Protein AF-A0A183PVL3-F1 (afdb_monomer_lite)

Sequence (220 aa):
MVLRHEEFTEGCKASCNGPYDGKWSKTMIGYGPEDNHFVVELTYNYGIGAYQLGNDFQDAYSRIIGGSWPITLKESNSVKVEAPGGYAFWVHNSDSNGDPVQMVALSTSNLKRSIDYWSHKLSMTLVSSSSDEAVFCYSPNQCSLKLISIQKPIDHASAFGRIAFACPTSQDGHEICFVGDEAFRQLSQVDSQADNLLQSAIASDKSDEWFNKHGGKTTK

Foldseek 3Di:
DWFAKAKDQFQDPVCQLPPDGGIKMWIWDFPDFPLFEDIDIDIGGQLQQAAQAWQWWEAADDDPPPDPFDWPADDDQWTWGADPRRHIHIGGNDDDPGGRQAEIETEDLDVVVVCCCCCPVVVWDFPDDDPFKTWTHPDNSYHIYMYGHPNDDTDRGGPHHADEDEDDPVSPPDPHRYDHPVVCVVVRHGDPCRVVVVVVCVVPRCSQVVQVVVVHNDYD

pLDDT: mean 83.75, std 13.01, range [35.97, 98.12]

Secondary structure (DSSP, 8-state):
-EEEEEEESS--TT-TT-S--S-EEEEEE-SS-TTTS--EEEEEETT--B----SSB----SSSTTSSPPEEEE-SSEEEEE-TTS-EEEEE-S--SS-S--EEEEEES-HHHHHHIIIIIS--EEEEE-SSEEEEESSTTSPEEEEEE-SS----TTT----EEEE-GGG--SSSEEEEHHHHHHH-PPPTTHHHHHHHHHHH--HHHHHHHTTS--B-

Structure (mmCIF, N/CA/C/O backbone):
data_AF-A0A183PVL3-F1
#
_entry.id   AF-A0A183PVL3-F1
#
loop_
_atom_site.group_PDB
_atom_site.id
_atom_site.type_symbol
_atom_site.label_atom_id
_atom_site.label_alt_id
_atom_site.label_comp_id
_atom_site.label_asym_id
_atom_site.label_entity_id
_atom_site.label_seq_id
_atom_site.pdbx_PDB_ins_code
_atom_site.Cartn_x
_atom_site.Cartn_y
_atom_site.Cartn_z
_atom_site.occupancy
_atom_site.B_iso_or_equiv
_atom_site.auth_seq_id
_atom_site.auth_comp_id
_atom_site.auth_asym_id
_atom_site.auth_atom_id
_atom_site.pdbx_PDB_model_num
ATOM 1 N N . MET A 1 1 ? 13.790 5.411 3.710 1.00 81.25 1 MET A N 1
ATOM 2 C CA . MET A 1 1 ? 15.035 4.688 3.376 1.00 81.25 1 MET A CA 1
ATOM 3 C C . MET A 1 1 ? 14.673 3.546 2.444 1.00 81.25 1 MET A C 1
ATOM 5 O O . MET A 1 1 ? 13.552 3.058 2.568 1.00 81.25 1 MET A O 1
ATOM 9 N N . VAL A 1 2 ? 15.551 3.158 1.517 1.00 90.38 2 VAL A N 1
ATOM 10 C CA . VAL A 1 2 ? 15.404 1.885 0.793 1.00 90.38 2 VAL A CA 1
ATOM 11 C C . VAL A 1 2 ? 15.976 0.796 1.695 1.00 90.38 2 VAL A C 1
ATOM 13 O O . VAL A 1 2 ? 17.081 0.950 2.201 1.00 90.38 2 VAL A O 1
ATOM 16 N N . LEU A 1 3 ? 15.197 -0.246 1.978 1.00 92.00 3 LEU A N 1
ATOM 17 C CA . LEU A 1 3 ? 15.568 -1.281 2.954 1.00 92.00 3 LEU A CA 1
ATOM 18 C C . LEU A 1 3 ? 16.152 -2.515 2.264 1.00 92.00 3 LEU A C 1
ATOM 20 O O . LEU A 1 3 ? 17.163 -3.047 2.707 1.00 92.00 3 LEU A O 1
ATOM 24 N N . ARG A 1 4 ? 15.533 -2.928 1.155 1.00 94.81 4 ARG A N 1
ATOM 25 C CA . ARG A 1 4 ? 16.001 -3.979 0.243 1.00 94.81 4 ARG A CA 1
ATOM 26 C C . ARG A 1 4 ? 15.422 -3.751 -1.153 1.00 94.81 4 ARG A C 1
ATOM 28 O O . ARG A 1 4 ? 14.347 -3.156 -1.290 1.00 94.81 4 ARG A O 1
ATOM 35 N N . HIS A 1 5 ? 16.145 -4.199 -2.173 1.00 95.12 5 HIS A N 1
ATOM 36 C CA . HIS A 1 5 ? 15.729 -4.145 -3.573 1.00 95.12 5 HIS A CA 1
ATOM 37 C C . HIS A 1 5 ? 16.062 -5.473 -4.260 1.00 95.12 5 HIS A C 1
ATOM 39 O O . HIS A 1 5 ? 17.198 -5.939 -4.201 1.00 95.12 5 HIS A O 1
ATOM 45 N N . GLU A 1 6 ? 15.067 -6.078 -4.899 1.00 93.56 6 GLU A N 1
ATOM 46 C CA . GLU A 1 6 ? 15.122 -7.428 -5.461 1.00 93.56 6 GLU A CA 1
ATOM 47 C C . GLU A 1 6 ? 14.623 -7.416 -6.909 1.00 93.56 6 GLU A C 1
ATOM 49 O O . GLU A 1 6 ? 13.565 -6.862 -7.211 1.00 93.56 6 GLU A O 1
ATOM 54 N N . GLU A 1 7 ? 15.365 -8.069 -7.799 1.00 92.62 7 GLU A N 1
ATOM 55 C CA . GLU A 1 7 ? 15.076 -8.167 -9.232 1.00 92.62 7 GLU A CA 1
ATOM 56 C C . GLU A 1 7 ? 14.736 -9.616 -9.602 1.00 92.62 7 GLU A C 1
ATOM 58 O O . GLU A 1 7 ? 15.511 -10.536 -9.330 1.00 92.62 7 GLU A O 1
ATOM 63 N N . PHE A 1 8 ? 13.591 -9.826 -10.253 1.00 90.81 8 PHE A N 1
ATOM 64 C CA . PHE A 1 8 ? 13.049 -11.144 -10.578 1.00 90.81 8 PHE A CA 1
ATOM 65 C C . PHE A 1 8 ? 12.887 -11.311 -12.089 1.00 90.81 8 PHE A C 1
ATOM 67 O O . PHE A 1 8 ? 12.212 -10.528 -12.755 1.00 90.81 8 PHE A O 1
ATOM 74 N N . THR A 1 9 ? 13.481 -12.369 -12.643 1.00 85.69 9 THR A N 1
ATOM 75 C CA . THR A 1 9 ? 13.417 -12.695 -14.079 1.00 85.69 9 THR A CA 1
ATOM 76 C C . THR A 1 9 ? 12.166 -13.475 -14.490 1.00 85.69 9 THR A C 1
ATOM 78 O O . THR A 1 9 ? 11.934 -13.646 -15.683 1.00 85.69 9 THR A O 1
ATOM 81 N N . GLU A 1 10 ? 11.376 -13.946 -13.524 1.00 79.88 10 GLU A N 1
ATOM 82 C CA . GLU A 1 10 ? 10.175 -14.766 -13.711 1.00 79.88 10 GLU A CA 1
ATOM 83 C C . GLU A 1 10 ? 9.017 -14.211 -12.864 1.00 79.88 10 GLU A C 1
ATOM 85 O O . GLU A 1 10 ? 9.244 -13.658 -11.781 1.00 79.88 10 GLU A O 1
ATOM 90 N N . GLY A 1 11 ? 7.775 -14.393 -13.328 1.00 72.81 11 GLY A N 1
ATOM 91 C CA . GLY A 1 11 ? 6.569 -14.025 -12.580 1.00 72.81 11 GLY A CA 1
ATOM 92 C C . GLY A 1 11 ? 6.483 -14.690 -11.198 1.00 72.81 11 GLY A C 1
ATOM 93 O O . GLY A 1 11 ? 6.999 -15.788 -10.966 1.00 72.81 11 GLY A O 1
ATOM 94 N N . CYS A 1 12 ? 5.837 -14.027 -10.237 1.00 72.44 12 CYS A N 1
ATOM 95 C CA . CYS A 1 12 ? 5.797 -14.533 -8.869 1.00 72.44 12 CYS A CA 1
ATOM 96 C C . CYS A 1 12 ? 4.835 -15.722 -8.720 1.00 72.44 12 CYS A C 1
ATOM 98 O O . CYS A 1 12 ? 3.631 -15.590 -8.927 1.00 72.44 12 CYS A O 1
ATOM 100 N N . LYS A 1 13 ? 5.328 -16.861 -8.212 1.00 68.69 13 LYS A N 1
ATOM 101 C CA . LYS A 1 13 ? 4.501 -18.052 -7.909 1.00 68.69 13 LYS A CA 1
ATOM 102 C C . LYS A 1 13 ? 3.355 -17.787 -6.924 1.00 68.69 13 LYS A C 1
ATOM 104 O O . LYS A 1 13 ? 2.335 -18.460 -6.989 1.00 68.69 13 LYS A O 1
ATOM 109 N N . ALA A 1 14 ? 3.512 -16.809 -6.032 1.00 64.69 14 ALA A N 1
ATOM 110 C CA . ALA A 1 14 ? 2.477 -16.364 -5.094 1.00 64.69 14 ALA A CA 1
ATOM 111 C C . ALA A 1 14 ? 1.639 -15.184 -5.640 1.00 64.69 14 ALA A C 1
ATOM 113 O O . ALA A 1 14 ? 0.975 -14.489 -4.872 1.00 64.69 14 ALA A O 1
ATOM 114 N N . SER A 1 15 ? 1.711 -14.919 -6.954 1.00 73.62 15 SER A N 1
ATOM 115 C CA . SER A 1 15 ? 1.074 -13.789 -7.652 1.00 73.62 15 SER A CA 1
ATOM 116 C C . SER A 1 15 ? 1.339 -12.428 -6.991 1.00 73.62 15 SER A C 1
ATOM 118 O O . SER A 1 15 ? 0.512 -11.521 -7.060 1.00 73.62 15 SER A O 1
ATOM 120 N N . CYS A 1 16 ? 2.489 -12.267 -6.320 1.00 65.94 16 CYS A N 1
ATOM 121 C CA . CYS A 1 16 ? 2.778 -11.060 -5.543 1.00 65.94 16 CYS A CA 1
ATOM 122 C C . CYS A 1 16 ? 2.884 -9.798 -6.390 1.00 65.94 16 CYS A C 1
ATOM 124 O O . CYS A 1 16 ? 2.628 -8.706 -5.889 1.00 65.94 16 CYS A O 1
ATOM 126 N N . ASN A 1 17 ? 3.241 -9.963 -7.659 1.00 74.12 17 ASN A N 1
ATOM 127 C CA . ASN A 1 17 ? 3.332 -8.891 -8.627 1.00 74.12 17 ASN A CA 1
ATOM 128 C C . ASN A 1 17 ? 2.027 -8.665 -9.413 1.00 74.12 17 ASN A C 1
ATOM 130 O O . ASN A 1 17 ? 2.002 -7.793 -10.276 1.00 74.12 17 ASN A O 1
ATOM 134 N N . GLY A 1 18 ? 0.957 -9.411 -9.115 1.00 73.31 18 GLY A N 1
ATOM 135 C CA . GLY A 1 18 ? -0.279 -9.459 -9.898 1.00 73.31 18 GLY A CA 1
ATOM 136 C C . GLY A 1 18 ? -0.276 -10.594 -10.937 1.00 73.31 18 GLY A C 1
ATOM 137 O O . GLY A 1 18 ? 0.566 -11.490 -10.869 1.00 73.31 18 GLY A O 1
ATOM 138 N N . PRO A 1 19 ? -1.206 -10.580 -11.911 1.00 74.12 19 PRO A N 1
ATOM 139 C CA . PRO A 1 19 ? -1.359 -11.626 -12.928 1.00 74.12 19 PRO A CA 1
ATOM 140 C C . PRO A 1 19 ? -0.370 -11.458 -14.102 1.00 74.12 19 PRO A C 1
ATOM 142 O O . PRO A 1 19 ? -0.766 -11.534 -15.266 1.00 74.12 19 PRO A O 1
ATOM 145 N N . TYR A 1 20 ? 0.901 -11.152 -13.820 1.00 78.38 20 TYR A N 1
ATOM 146 C CA . TYR A 1 20 ? 1.907 -10.852 -14.846 1.00 78.38 20 TYR A CA 1
ATOM 147 C C . TYR A 1 20 ? 3.100 -11.812 -14.766 1.00 78.38 20 TYR A C 1
ATOM 149 O O . TYR A 1 20 ? 3.784 -11.894 -13.749 1.00 78.38 20 TYR A O 1
ATOM 157 N N . ASP A 1 21 ? 3.403 -12.473 -15.882 1.00 75.12 21 ASP A N 1
ATOM 158 C CA . ASP A 1 21 ? 4.463 -13.492 -15.966 1.00 75.12 21 ASP A CA 1
ATOM 159 C C . ASP A 1 21 ? 5.855 -12.923 -16.318 1.00 75.12 21 ASP A C 1
ATOM 161 O O . ASP A 1 21 ? 6.815 -13.669 -16.507 1.00 75.12 21 ASP A O 1
ATOM 165 N N . GLY A 1 22 ? 5.960 -11.598 -16.467 1.00 80.44 22 GLY A N 1
ATOM 166 C CA . GLY A 1 22 ? 7.168 -10.908 -16.921 1.00 80.44 22 GLY A CA 1
ATOM 167 C C . GLY A 1 22 ? 8.206 -10.648 -15.825 1.00 80.44 22 GLY A C 1
ATOM 168 O O . GLY A 1 22 ? 7.994 -10.933 -14.648 1.00 80.44 22 GLY A O 1
ATOM 169 N N . LYS A 1 23 ? 9.326 -10.033 -16.229 1.00 87.94 23 LYS A N 1
ATOM 170 C CA . LYS A 1 23 ? 10.327 -9.494 -15.300 1.00 87.94 23 LYS A CA 1
ATOM 171 C C . LYS A 1 23 ? 9.666 -8.462 -14.379 1.00 87.94 23 LYS A C 1
ATOM 173 O O . LYS A 1 23 ? 8.927 -7.594 -14.851 1.00 87.94 23 LYS A O 1
ATOM 178 N N . TRP A 1 24 ? 9.976 -8.505 -13.092 1.00 91.00 24 TRP A N 1
ATOM 179 C CA . TRP A 1 24 ? 9.491 -7.537 -12.111 1.00 91.00 24 TRP A CA 1
ATOM 180 C C . TRP A 1 24 ? 10.544 -7.276 -11.038 1.00 91.00 24 TRP A C 1
ATOM 182 O O . TRP A 1 24 ? 11.508 -8.029 -10.905 1.00 91.00 24 TRP A O 1
ATOM 192 N N . SER A 1 25 ? 10.370 -6.207 -10.273 1.00 92.88 25 SER A N 1
ATOM 193 C CA . SER A 1 25 ? 11.199 -5.921 -9.110 1.00 92.88 25 SER A CA 1
ATOM 194 C C . SER A 1 25 ? 10.377 -5.512 -7.903 1.00 92.88 25 SER A C 1
ATOM 196 O O . SER A 1 25 ? 9.236 -5.051 -8.017 1.00 92.88 25 SER A O 1
ATOM 198 N N . LYS A 1 26 ? 10.973 -5.734 -6.735 1.00 94.06 26 LYS A N 1
ATOM 199 C CA . LYS A 1 26 ? 10.430 -5.412 -5.423 1.00 94.06 26 LYS A CA 1
ATOM 200 C C . LYS A 1 26 ? 11.376 -4.450 -4.727 1.00 94.06 26 LYS A C 1
ATOM 202 O O . LYS A 1 26 ? 12.578 -4.691 -4.677 1.00 94.06 26 LYS A O 1
ATOM 207 N N . THR A 1 27 ? 10.842 -3.378 -4.161 1.00 94.12 27 THR A N 1
ATOM 208 C CA . THR A 1 27 ? 11.617 -2.427 -3.359 1.00 94.12 27 THR A CA 1
ATOM 209 C C . THR A 1 27 ? 10.879 -2.139 -2.066 1.00 94.12 27 THR A C 1
ATOM 211 O O . THR A 1 27 ? 9.771 -1.606 -2.102 1.00 94.12 27 THR A O 1
ATOM 214 N N . MET A 1 28 ? 11.489 -2.454 -0.927 1.00 94.62 28 MET A N 1
ATOM 215 C CA . MET A 1 28 ? 10.920 -2.099 0.372 1.00 94.62 28 MET A CA 1
ATOM 216 C C . MET A 1 28 ? 11.392 -0.715 0.781 1.00 94.62 28 MET A C 1
ATOM 218 O O . MET A 1 28 ? 12.596 -0.440 0.795 1.00 94.62 28 MET A O 1
ATOM 222 N N . ILE A 1 29 ? 10.450 0.146 1.155 1.00 91.75 29 ILE A N 1
ATOM 223 C CA . ILE A 1 29 ? 10.749 1.470 1.696 1.00 91.75 29 ILE A CA 1
ATOM 224 C C . ILE A 1 29 ? 10.047 1.690 3.035 1.00 91.75 29 ILE A C 1
ATOM 226 O O . ILE A 1 29 ? 8.896 1.306 3.230 1.00 91.75 29 ILE A O 1
ATOM 230 N N . GLY A 1 30 ? 10.742 2.349 3.957 1.00 89.75 30 GLY A N 1
ATOM 231 C CA . GLY A 1 30 ? 10.217 2.658 5.286 1.00 89.75 30 GLY A CA 1
ATOM 232 C C . GLY A 1 30 ? 11.028 3.726 6.011 1.00 89.75 30 GLY A C 1
ATOM 233 O O . GLY A 1 30 ? 12.022 4.246 5.483 1.00 89.75 30 GLY A O 1
ATOM 234 N N . TYR A 1 31 ? 10.596 4.058 7.226 1.00 88.12 31 TYR A N 1
ATOM 235 C CA . TYR A 1 31 ? 11.303 4.979 8.126 1.00 88.12 31 TYR A CA 1
ATOM 236 C C . TYR A 1 31 ? 12.349 4.280 9.007 1.00 88.12 31 TYR A C 1
ATOM 238 O O . TYR A 1 31 ? 13.262 4.940 9.496 1.00 88.12 31 TYR A O 1
ATOM 246 N N . GLY A 1 32 ? 12.280 2.953 9.113 1.00 89.81 32 GLY A N 1
ATOM 247 C CA . GLY A 1 32 ? 13.264 2.103 9.774 1.00 89.81 32 GLY A CA 1
ATOM 248 C C . GLY A 1 32 ? 13.135 0.640 9.325 1.00 89.81 32 GLY A C 1
ATOM 249 O O . GLY A 1 32 ? 12.492 0.389 8.304 1.00 89.81 32 GLY A O 1
ATOM 250 N N . PRO A 1 33 ? 13.774 -0.310 10.034 1.00 91.94 33 PRO A N 1
ATOM 251 C CA . PRO A 1 33 ? 13.786 -1.730 9.675 1.00 91.94 33 PRO A CA 1
ATOM 252 C C . PRO A 1 33 ? 12.403 -2.395 9.685 1.00 91.94 33 PRO A C 1
ATOM 254 O O . PRO A 1 33 ? 11.556 -2.078 10.518 1.00 91.94 33 PRO A O 1
ATOM 257 N N . GLU A 1 34 ? 12.224 -3.384 8.808 1.00 91.88 34 GLU A N 1
ATOM 258 C CA . GLU A 1 34 ? 10.996 -4.184 8.659 1.00 91.88 34 GLU A CA 1
ATOM 259 C C . GLU A 1 34 ? 10.572 -4.919 9.948 1.00 91.88 34 GLU A C 1
ATOM 261 O O . GLU A 1 34 ? 9.382 -5.107 10.181 1.00 91.88 34 GLU A O 1
ATOM 266 N N . ASP A 1 35 ? 11.518 -5.270 10.825 1.00 89.25 35 ASP A N 1
ATOM 267 C CA . ASP A 1 35 ? 11.246 -5.936 12.111 1.00 89.25 35 ASP A CA 1
ATOM 268 C C . ASP A 1 35 ? 10.416 -5.088 13.096 1.00 89.25 35 ASP A C 1
ATOM 270 O O . ASP A 1 35 ? 9.823 -5.627 14.033 1.00 89.25 35 ASP A O 1
ATOM 274 N N . ASN A 1 36 ? 10.414 -3.757 12.948 1.00 90.19 36 ASN A N 1
ATOM 275 C CA . ASN A 1 36 ? 9.770 -2.844 13.899 1.00 90.19 36 ASN A CA 1
ATOM 276 C C . ASN A 1 36 ? 9.132 -1.585 13.283 1.00 90.19 36 ASN A C 1
ATOM 278 O O . ASN A 1 36 ? 8.728 -0.698 14.035 1.00 90.19 36 ASN A O 1
ATOM 282 N N . HIS A 1 37 ? 9.018 -1.512 11.956 1.00 91.31 37 HIS A N 1
ATOM 283 C CA . HIS A 1 37 ? 8.301 -0.459 11.233 1.00 91.31 37 HIS A CA 1
ATOM 284 C C . HIS A 1 37 ? 7.338 -1.077 10.222 1.00 91.31 37 HIS A C 1
ATOM 286 O O . HIS A 1 37 ? 7.633 -2.096 9.598 1.00 91.31 37 HIS A O 1
ATOM 292 N N . PHE A 1 38 ? 6.204 -0.421 10.006 1.00 91.12 38 PHE A N 1
ATOM 293 C CA . PHE A 1 38 ? 5.372 -0.661 8.844 1.00 91.12 38 PHE A CA 1
ATOM 294 C C . PHE A 1 38 ? 6.074 -0.099 7.601 1.00 91.12 38 PHE A C 1
ATOM 296 O O . PHE A 1 38 ? 6.530 1.046 7.562 1.00 91.12 38 PHE A O 1
ATOM 303 N N . VAL A 1 39 ? 6.155 -0.921 6.560 1.00 92.00 39 VAL A N 1
ATOM 304 C CA . VAL A 1 39 ? 6.888 -0.620 5.327 1.00 92.00 39 VAL A CA 1
ATOM 305 C C . VAL A 1 39 ? 5.974 -0.710 4.113 1.00 92.00 39 VAL A C 1
ATOM 307 O O . VAL A 1 39 ? 4.947 -1.387 4.133 1.00 92.00 39 VAL A O 1
ATOM 310 N N . VAL A 1 40 ? 6.366 -0.047 3.030 1.00 91.31 40 VAL A N 1
ATOM 311 C CA . VAL A 1 40 ? 5.682 -0.141 1.738 1.00 91.31 40 VAL A CA 1
ATOM 312 C C . VAL A 1 40 ? 6.500 -1.031 0.807 1.00 91.31 40 VAL A C 1
ATOM 314 O O . VAL A 1 40 ? 7.663 -0.738 0.522 1.00 91.31 40 VAL A O 1
ATOM 317 N N . GLU A 1 41 ? 5.875 -2.104 0.322 1.00 93.38 41 GLU A N 1
ATOM 318 C CA . GLU A 1 41 ? 6.384 -2.931 -0.774 1.00 93.38 41 GLU A CA 1
ATOM 319 C C . GLU A 1 41 ? 6.019 -2.275 -2.113 1.00 93.38 41 GLU A C 1
ATOM 321 O O . GLU A 1 41 ? 4.857 -2.278 -2.519 1.00 93.38 41 GLU A O 1
ATOM 326 N N . LEU A 1 42 ? 7.003 -1.697 -2.803 1.00 91.19 42 LEU A N 1
ATOM 327 C CA . LEU A 1 42 ? 6.833 -1.208 -4.170 1.00 91.19 42 LEU A CA 1
ATOM 328 C C . LEU A 1 42 ? 7.120 -2.339 -5.158 1.00 91.19 42 LEU A C 1
ATOM 330 O O . LEU A 1 42 ? 8.247 -2.832 -5.226 1.00 91.19 42 LEU A O 1
ATOM 334 N N . THR A 1 43 ? 6.121 -2.696 -5.962 1.00 90.88 43 THR A N 1
ATOM 335 C CA . THR A 1 43 ? 6.240 -3.681 -7.045 1.00 90.88 43 THR A CA 1
ATOM 336 C C . THR A 1 43 ? 6.251 -2.972 -8.396 1.00 90.88 43 THR A C 1
ATOM 338 O O . THR A 1 43 ? 5.311 -2.251 -8.732 1.00 90.88 43 THR A O 1
ATOM 341 N N . TYR A 1 44 ? 7.278 -3.222 -9.207 1.00 89.56 44 TYR A N 1
ATOM 342 C CA . TYR A 1 44 ? 7.382 -2.724 -10.579 1.00 89.56 44 TYR A CA 1
ATOM 343 C C . TYR A 1 44 ? 7.420 -3.889 -11.570 1.00 89.56 44 TYR A C 1
ATOM 345 O O . TYR A 1 44 ? 8.365 -4.670 -11.573 1.00 89.56 44 TYR A O 1
ATOM 353 N N . ASN A 1 45 ? 6.402 -4.015 -12.424 1.00 88.44 45 ASN A N 1
ATOM 354 C CA . ASN A 1 45 ? 6.399 -4.981 -13.525 1.00 88.44 45 ASN A CA 1
ATOM 355 C C . ASN A 1 45 ? 6.945 -4.309 -14.791 1.00 88.44 45 ASN A C 1
ATOM 357 O O . ASN A 1 45 ? 6.349 -3.353 -15.294 1.00 88.44 45 ASN A O 1
ATOM 361 N N . TYR A 1 46 ? 8.047 -4.825 -15.335 1.00 85.62 46 TYR A N 1
ATOM 362 C CA . TYR A 1 46 ? 8.654 -4.273 -16.545 1.00 85.62 46 TYR A CA 1
ATOM 363 C C . TYR A 1 46 ? 7.687 -4.383 -17.733 1.00 85.62 46 TYR A C 1
ATOM 365 O O . TYR A 1 46 ? 7.084 -5.429 -17.976 1.00 85.62 46 TYR A O 1
ATOM 373 N N . GLY A 1 47 ? 7.528 -3.289 -18.483 1.00 82.94 47 GLY A N 1
ATOM 374 C CA . GLY A 1 47 ? 6.563 -3.207 -19.586 1.00 82.94 47 GLY A CA 1
ATOM 375 C C . GLY A 1 47 ? 5.101 -2.968 -19.172 1.00 82.94 47 GLY A C 1
ATOM 376 O O . GLY A 1 47 ? 4.238 -2.925 -20.050 1.00 82.94 47 GLY A O 1
ATOM 377 N N . ILE A 1 48 ? 4.796 -2.755 -17.883 1.00 82.25 48 ILE A N 1
ATOM 378 C CA . ILE A 1 48 ? 3.473 -2.296 -17.417 1.00 82.25 48 ILE A CA 1
ATOM 379 C C . ILE A 1 48 ? 3.556 -0.811 -17.040 1.00 82.25 48 ILE A C 1
ATOM 381 O O . ILE A 1 48 ? 4.198 -0.437 -16.064 1.00 82.25 48 ILE A O 1
ATOM 385 N N . GLY A 1 49 ? 2.953 0.055 -17.863 1.00 78.88 49 GLY A N 1
ATOM 386 C CA . GLY A 1 49 ? 3.186 1.505 -17.803 1.00 78.88 49 GLY A CA 1
ATOM 387 C C . GLY A 1 49 ? 2.293 2.274 -16.829 1.00 78.88 49 GLY A C 1
ATOM 388 O O . GLY A 1 49 ? 2.681 3.353 -16.382 1.00 78.88 49 GLY A O 1
ATOM 389 N N . ALA A 1 50 ? 1.109 1.742 -16.524 1.00 80.81 50 ALA A N 1
ATOM 390 C CA . ALA A 1 50 ? 0.156 2.291 -15.567 1.00 80.81 50 ALA A CA 1
ATOM 391 C C . ALA A 1 50 ? -0.819 1.201 -15.098 1.00 80.81 50 ALA A C 1
ATOM 393 O O . ALA A 1 50 ? -1.148 0.289 -15.860 1.00 80.81 50 ALA A O 1
ATOM 394 N N . TYR A 1 51 ? -1.310 1.354 -13.870 1.00 81.75 51 TYR A N 1
ATOM 395 C CA . TYR A 1 51 ? -2.382 0.553 -13.282 1.00 81.75 51 TYR A CA 1
ATOM 396 C C . TYR A 1 51 ? -3.584 1.462 -13.032 1.00 81.75 51 TYR A C 1
ATOM 398 O O . TYR A 1 51 ? -3.414 2.632 -12.677 1.00 81.75 51 TYR A O 1
ATOM 406 N N . GLN A 1 52 ? -4.792 0.943 -13.209 1.00 80.62 52 GLN A N 1
ATOM 407 C CA . GLN A 1 52 ? -6.016 1.640 -12.847 1.00 80.62 52 GLN A CA 1
ATOM 408 C C . GLN A 1 52 ? -6.248 1.525 -11.336 1.00 80.62 52 GLN A C 1
ATOM 410 O O . GLN A 1 52 ? -6.399 0.423 -10.806 1.00 80.62 52 GLN A O 1
ATOM 415 N N . LEU A 1 53 ? -6.299 2.673 -10.654 1.00 75.44 53 LEU A N 1
ATOM 416 C CA . LEU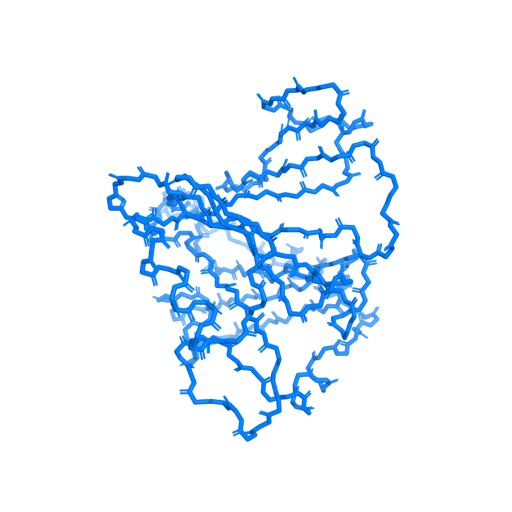 A 1 53 ? -6.613 2.740 -9.230 1.00 75.44 53 LEU A CA 1
ATOM 417 C C . LEU A 1 53 ? -8.075 2.355 -8.972 1.00 75.44 53 LEU A C 1
ATOM 419 O O . LEU A 1 53 ? -8.986 2.869 -9.628 1.00 75.44 53 LEU A O 1
ATOM 423 N N . GLY A 1 54 ? -8.274 1.446 -8.017 1.00 74.75 54 GLY A N 1
ATOM 424 C CA . GLY A 1 54 ? -9.583 1.077 -7.491 1.00 74.75 54 GLY A CA 1
ATOM 425 C C . GLY A 1 54 ? -10.137 2.119 -6.515 1.00 74.75 54 GLY A C 1
ATOM 426 O O . GLY A 1 54 ? -9.725 3.279 -6.491 1.00 74.75 54 GLY A O 1
ATOM 427 N N . ASN A 1 55 ? -11.085 1.702 -5.678 1.00 76.12 55 ASN A N 1
ATOM 428 C CA . ASN A 1 55 ? -11.641 2.524 -4.598 1.00 76.12 55 ASN A CA 1
ATOM 429 C C . ASN A 1 55 ? -11.239 2.041 -3.192 1.00 76.12 55 ASN A C 1
ATOM 431 O O . ASN A 1 55 ? -11.925 2.354 -2.218 1.00 76.12 55 ASN A O 1
ATOM 435 N N . ASP A 1 56 ? -10.149 1.279 -3.089 1.00 57.31 56 ASP A N 1
ATOM 436 C CA . ASP A 1 56 ? -9.772 0.477 -1.925 1.00 57.31 56 ASP A CA 1
ATOM 437 C C . ASP A 1 56 ? -8.617 1.034 -1.069 1.00 57.31 56 ASP A C 1
ATOM 439 O O . ASP A 1 56 ? -8.690 0.870 0.147 1.00 57.31 56 ASP A O 1
ATOM 443 N N . PHE A 1 57 ? -7.605 1.705 -1.638 1.00 58.16 57 PHE A N 1
ATOM 444 C CA . PHE A 1 57 ? -6.436 2.237 -0.900 1.00 58.16 57 PHE A CA 1
ATOM 445 C C . PHE A 1 57 ? -6.537 3.727 -0.513 1.00 58.16 57 PHE A C 1
ATOM 447 O O . PHE A 1 57 ? -7.138 4.518 -1.243 1.00 58.16 57 PHE A O 1
ATOM 454 N N . GLN A 1 58 ? -5.900 4.112 0.613 1.00 53.31 58 GLN A N 1
ATOM 455 C CA . GLN A 1 58 ? -5.866 5.494 1.129 1.00 53.31 58 GLN A CA 1
ATOM 456 C C . GLN A 1 58 ? -4.473 6.158 1.295 1.00 53.31 58 GLN A C 1
ATOM 458 O O . GLN A 1 58 ? -4.074 6.690 0.276 1.00 53.31 58 GLN A O 1
ATOM 463 N N . ASP A 1 59 ? -3.786 6.277 2.466 1.00 53.94 59 ASP A N 1
ATOM 464 C CA . ASP A 1 59 ? -3.021 7.535 2.772 1.00 53.94 59 ASP A CA 1
ATOM 465 C C . ASP A 1 59 ? -1.808 7.557 3.839 1.00 53.94 59 ASP A C 1
ATOM 467 O O . ASP A 1 59 ? -2.013 7.041 4.932 1.00 53.94 59 ASP A O 1
ATOM 471 N N . ALA A 1 60 ? -0.608 8.220 3.625 1.00 41.72 60 ALA A N 1
ATOM 472 C CA . ALA A 1 60 ? 0.526 8.564 4.602 1.00 41.72 60 ALA A CA 1
ATOM 473 C C . ALA A 1 60 ? 1.476 9.838 4.308 1.00 41.72 60 ALA A C 1
ATOM 475 O O . ALA A 1 60 ? 1.142 10.632 3.435 1.00 41.72 60 ALA A O 1
ATOM 476 N N . TYR A 1 61 ? 2.664 10.096 4.959 1.00 47.72 61 TYR A N 1
ATOM 477 C CA . TYR A 1 61 ? 3.510 11.359 4.801 1.00 47.72 61 TYR A CA 1
ATOM 478 C C . TYR A 1 61 ? 5.001 11.419 5.258 1.00 47.72 61 TYR A C 1
ATOM 480 O O . TYR A 1 61 ? 5.304 10.893 6.319 1.00 47.72 61 TYR A O 1
ATOM 488 N N . SER A 1 62 ? 5.862 12.246 4.589 1.00 35.97 62 SER A N 1
ATOM 489 C CA . SER A 1 62 ? 6.720 13.303 5.250 1.00 35.97 62 SER A CA 1
ATOM 490 C C . SER A 1 62 ? 7.571 14.284 4.381 1.00 35.97 62 SER A C 1
ATOM 492 O O . SER A 1 62 ? 8.386 15.021 4.936 1.00 35.97 62 SER A O 1
ATOM 494 N N . ARG A 1 63 ? 7.423 14.389 3.043 1.00 46.28 63 ARG A N 1
ATOM 495 C CA . ARG A 1 63 ? 8.285 15.274 2.189 1.00 46.28 63 ARG A CA 1
ATOM 496 C C . ARG A 1 63 ? 7.651 16.552 1.606 1.00 46.28 63 ARG A C 1
ATOM 498 O O . ARG A 1 63 ? 8.305 17.262 0.846 1.00 46.28 63 ARG A O 1
ATOM 505 N N . ILE A 1 64 ? 6.394 16.853 1.923 1.00 51.00 64 ILE A N 1
ATOM 506 C CA . ILE A 1 64 ? 5.584 17.774 1.102 1.00 51.00 64 ILE A CA 1
ATOM 507 C C . ILE A 1 64 ? 5.657 19.252 1.511 1.00 51.00 64 ILE A C 1
ATOM 509 O O . ILE A 1 64 ? 5.764 20.102 0.635 1.00 51.00 64 ILE A O 1
ATOM 513 N N . ILE A 1 65 ? 5.634 19.593 2.805 1.00 47.59 65 ILE A N 1
ATOM 514 C CA . ILE A 1 65 ? 5.429 20.995 3.235 1.00 47.59 65 ILE A CA 1
ATOM 515 C C . ILE A 1 65 ? 6.631 21.921 2.916 1.00 47.59 65 ILE A C 1
ATOM 517 O O . ILE A 1 65 ? 6.466 23.136 2.848 1.00 47.59 65 ILE A O 1
ATOM 521 N N . GLY A 1 66 ? 7.817 21.360 2.648 1.00 47.56 66 GLY A N 1
ATOM 522 C CA . GLY A 1 66 ? 8.998 22.094 2.160 1.00 47.56 66 GLY A CA 1
ATOM 523 C C . GLY A 1 66 ? 9.370 21.832 0.692 1.00 47.56 66 GLY A C 1
ATOM 524 O O . GLY A 1 66 ? 10.438 22.261 0.263 1.00 47.56 66 GLY A O 1
ATOM 525 N N . GLY A 1 67 ? 8.551 21.088 -0.059 1.00 56.03 67 GLY A N 1
ATOM 526 C CA . GLY A 1 67 ? 8.845 20.651 -1.428 1.00 56.03 67 GLY A CA 1
ATOM 527 C C . GLY A 1 67 ? 7.874 21.208 -2.471 1.00 56.03 67 GLY A C 1
ATOM 528 O O . GLY A 1 67 ? 6.888 21.862 -2.151 1.00 56.03 67 GLY A O 1
ATOM 529 N N . SER A 1 68 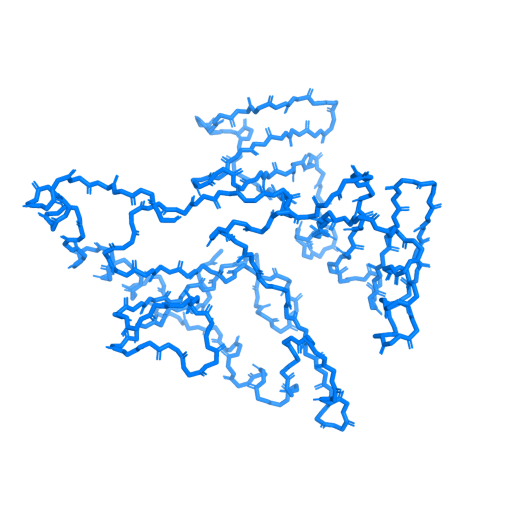? 8.131 20.903 -3.744 1.00 62.91 68 SER A N 1
ATOM 530 C CA . SER A 1 68 ? 7.256 21.245 -4.878 1.00 62.91 68 SER A CA 1
ATOM 531 C C . SER A 1 68 ? 6.131 20.224 -5.127 1.00 62.91 68 SER A C 1
ATOM 533 O O . SER A 1 68 ? 5.534 20.223 -6.203 1.00 62.91 68 SER A O 1
ATOM 535 N N . TRP A 1 69 ? 5.860 19.322 -4.175 1.00 73.75 69 TRP A N 1
ATOM 536 C CA . TRP A 1 69 ? 4.892 18.241 -4.370 1.00 73.75 69 TRP A CA 1
ATOM 537 C C . TRP A 1 69 ? 3.444 18.763 -4.297 1.00 73.75 69 TRP A C 1
ATOM 539 O O . TRP A 1 69 ? 3.129 19.497 -3.355 1.00 73.75 69 TRP A O 1
ATOM 549 N N . PRO A 1 70 ? 2.546 18.399 -5.235 1.00 78.75 70 PRO A N 1
ATOM 550 C CA . PRO A 1 70 ? 1.164 18.873 -5.222 1.00 78.75 70 PRO A CA 1
ATOM 551 C C . PRO A 1 70 ? 0.403 18.476 -3.950 1.00 78.75 70 PRO A C 1
ATOM 553 O O . PRO A 1 70 ? 0.396 17.312 -3.550 1.00 78.75 70 PRO A O 1
ATOM 556 N N . ILE A 1 71 ? -0.279 19.450 -3.346 1.00 81.38 71 ILE A N 1
ATOM 557 C CA . ILE A 1 71 ? -1.215 19.243 -2.236 1.00 81.38 71 ILE A CA 1
ATOM 558 C C . ILE A 1 71 ? -2.634 19.202 -2.806 1.00 81.38 71 ILE A C 1
ATOM 560 O O . ILE A 1 71 ? -3.050 20.156 -3.463 1.00 81.38 71 ILE A O 1
ATOM 564 N N . THR A 1 72 ? -3.373 18.121 -2.551 1.00 82.25 72 THR A N 1
ATOM 565 C CA . THR A 1 72 ? -4.753 17.934 -3.036 1.00 82.25 72 THR A CA 1
ATOM 566 C C . THR A 1 72 ? -5.794 18.448 -2.043 1.00 82.25 72 THR A C 1
ATOM 568 O O . THR A 1 72 ? -6.819 18.987 -2.457 1.00 82.25 72 THR A O 1
ATOM 571 N N . LEU A 1 73 ? -5.518 18.373 -0.736 1.00 84.88 73 LEU A N 1
ATOM 572 C CA . LEU A 1 73 ? -6.338 18.978 0.321 1.00 84.88 73 LEU A CA 1
ATOM 573 C C . LEU A 1 73 ? -5.450 19.504 1.452 1.00 84.88 73 LEU A C 1
ATOM 575 O O . LEU A 1 73 ? -4.406 18.930 1.742 1.00 84.88 73 LEU A O 1
ATOM 579 N N . LYS A 1 74 ? -5.859 20.585 2.119 1.00 84.50 74 LYS A N 1
ATOM 580 C CA . LYS A 1 74 ? -5.170 21.125 3.296 1.00 84.50 74 LYS A CA 1
ATOM 581 C C . LYS A 1 74 ? -6.162 21.397 4.416 1.00 84.50 74 LYS A C 1
ATOM 583 O O . LYS A 1 74 ? -7.145 22.105 4.220 1.00 84.50 74 LYS A O 1
ATOM 588 N N . GLU A 1 75 ? -5.846 20.876 5.589 1.00 86.81 75 GLU A N 1
ATOM 589 C CA . GLU A 1 75 ? -6.557 21.086 6.844 1.00 86.81 75 GLU A CA 1
ATOM 590 C C . GLU A 1 75 ? -5.654 21.863 7.824 1.00 86.81 75 GLU A C 1
ATOM 592 O O . GLU A 1 75 ? -4.599 22.380 7.446 1.00 86.81 75 GLU A O 1
ATOM 597 N N . SER A 1 76 ? -6.070 21.997 9.086 1.00 84.50 76 SER A N 1
ATOM 598 C CA . SER A 1 76 ? -5.338 22.773 10.099 1.00 84.50 76 SER A CA 1
ATOM 599 C C . SER A 1 76 ? -3.980 22.163 10.458 1.00 84.50 76 SER A C 1
ATOM 601 O O . SER A 1 76 ? -2.974 22.870 10.444 1.00 84.50 76 SER A O 1
ATOM 603 N N . ASN A 1 77 ? -3.954 20.857 10.737 1.00 84.81 77 ASN A N 1
ATOM 604 C CA . ASN A 1 77 ? -2.763 20.110 11.159 1.00 84.81 77 ASN A CA 1
ATOM 605 C C . ASN A 1 77 ? -2.375 18.999 10.169 1.00 84.81 77 ASN A C 1
ATOM 607 O O . ASN A 1 77 ? -1.499 18.188 10.470 1.00 84.81 77 ASN A O 1
ATOM 611 N N . SER A 1 78 ? -3.023 18.955 9.005 1.00 85.50 78 SER A N 1
ATOM 612 C CA . SER A 1 78 ? -2.901 17.868 8.037 1.00 85.50 78 SER A CA 1
ATOM 613 C C . SER A 1 78 ? -2.962 18.354 6.590 1.00 85.50 78 SER A C 1
ATOM 615 O O . SER A 1 78 ? -3.529 19.407 6.295 1.00 85.50 78 SER A O 1
ATOM 617 N N . VAL A 1 79 ? -2.381 17.590 5.664 1.00 85.25 79 VAL A N 1
ATOM 618 C CA . VAL A 1 79 ? -2.635 17.742 4.219 1.00 85.25 79 VAL A CA 1
ATOM 619 C C . VAL A 1 79 ? -2.899 16.383 3.579 1.00 85.25 79 VAL A C 1
ATOM 621 O O . VAL A 1 79 ? -2.504 15.352 4.109 1.00 85.25 79 VAL A O 1
ATOM 624 N N . LYS A 1 80 ? -3.549 16.373 2.425 1.00 86.62 80 LYS A N 1
ATOM 625 C CA . LYS A 1 80 ? -3.640 15.210 1.551 1.00 86.62 80 LYS A CA 1
ATOM 626 C C . LYS A 1 80 ? -2.808 15.475 0.308 1.00 86.62 80 LYS A C 1
ATOM 628 O O . LYS A 1 80 ? -2.810 16.597 -0.209 1.00 86.62 80 LYS A O 1
ATOM 633 N N . VAL A 1 81 ? -2.095 14.462 -0.158 1.00 84.81 81 VAL A N 1
ATOM 634 C CA . VAL A 1 81 ? -1.390 14.462 -1.443 1.00 84.81 81 VAL A CA 1
ATOM 635 C C . VAL A 1 81 ? -1.696 13.184 -2.210 1.00 84.81 81 VAL A C 1
ATOM 637 O O . VAL A 1 81 ? -2.418 12.325 -1.717 1.00 84.81 81 VAL A O 1
ATOM 640 N N . GLU A 1 82 ? -1.137 13.049 -3.407 1.00 85.25 82 GLU A N 1
ATOM 641 C CA . GLU A 1 82 ? -1.158 11.807 -4.180 1.00 85.25 82 GLU A CA 1
ATOM 642 C C . GLU A 1 82 ? 0.267 11.444 -4.606 1.00 85.25 82 GLU A C 1
ATOM 644 O O . GLU A 1 82 ? 1.054 12.311 -4.998 1.00 85.25 82 GLU A O 1
ATOM 649 N N . ALA A 1 83 ? 0.613 10.164 -4.498 1.00 85.69 83 ALA A N 1
ATOM 650 C CA . ALA A 1 83 ? 1.820 9.582 -5.068 1.00 85.69 83 ALA A CA 1
ATOM 651 C C . ALA A 1 83 ? 1.616 9.283 -6.569 1.00 85.69 83 ALA A C 1
ATOM 653 O O . ALA A 1 83 ? 0.477 9.238 -7.048 1.00 85.69 83 ALA A O 1
ATOM 654 N N . PRO A 1 84 ? 2.689 9.036 -7.345 1.00 84.38 84 PRO A N 1
ATOM 655 C CA . PRO A 1 84 ? 2.549 8.559 -8.718 1.00 84.38 84 PRO A CA 1
ATOM 656 C C . PRO A 1 84 ? 1.716 7.268 -8.750 1.00 84.38 84 PRO A C 1
ATOM 658 O O . PRO A 1 84 ? 1.980 6.341 -7.987 1.00 84.38 84 PRO A O 1
ATOM 661 N N . GLY A 1 85 ? 0.695 7.223 -9.609 1.00 82.31 85 GLY A N 1
ATOM 662 C CA . GLY A 1 85 ? -0.324 6.162 -9.613 1.00 82.31 85 GLY A CA 1
ATOM 663 C C . GLY A 1 85 ? -1.632 6.524 -8.895 1.00 82.31 85 GLY A C 1
ATOM 664 O O . GLY A 1 85 ? -2.584 5.758 -8.972 1.00 82.31 85 GLY A O 1
ATOM 665 N N . GLY A 1 86 ? -1.715 7.691 -8.245 1.00 84.81 86 GLY A N 1
ATOM 666 C CA . GLY A 1 86 ? -2.954 8.214 -7.650 1.00 84.81 86 GLY A CA 1
ATOM 667 C C . GLY A 1 86 ? -3.268 7.686 -6.248 1.00 84.81 86 GLY A C 1
ATOM 668 O O . GLY A 1 86 ? -4.246 8.122 -5.647 1.00 84.81 86 GLY A O 1
ATOM 669 N N . TYR A 1 87 ? -2.441 6.786 -5.702 1.00 86.00 87 TYR A N 1
ATOM 670 C CA . TYR A 1 87 ? -2.486 6.427 -4.285 1.00 86.00 87 TYR A CA 1
ATOM 671 C C . TYR A 1 87 ? -2.390 7.704 -3.459 1.00 86.00 87 TYR A C 1
ATOM 673 O O . TYR A 1 87 ? -1.423 8.458 -3.606 1.00 86.00 87 TYR A O 1
ATOM 681 N N . ALA A 1 88 ? -3.389 7.976 -2.631 1.00 88.00 88 ALA A N 1
ATOM 682 C CA . ALA A 1 88 ? -3.379 9.192 -1.848 1.00 88.00 88 ALA A CA 1
ATOM 683 C C . ALA A 1 88 ? -2.426 9.073 -0.648 1.00 88.00 88 ALA A C 1
ATOM 685 O O . ALA A 1 88 ? -1.902 8.000 -0.359 1.00 88.00 88 ALA A O 1
ATOM 686 N N . PHE A 1 89 ? -2.095 10.189 -0.006 1.00 86.94 89 PHE A N 1
ATOM 687 C CA . PHE A 1 89 ? -1.153 10.234 1.105 1.00 86.94 89 PHE A CA 1
ATOM 688 C C . PHE A 1 89 ? -1.554 11.328 2.144 1.00 86.94 89 PHE A C 1
ATOM 690 O O . PHE A 1 89 ? -1.430 12.523 1.865 1.00 86.94 89 PHE A O 1
ATOM 697 N N . TRP A 1 90 ? -2.058 10.936 3.337 1.00 86.75 90 TRP A N 1
ATOM 698 C CA . TRP A 1 90 ? -2.438 11.829 4.452 1.00 86.75 90 TRP A CA 1
ATOM 699 C C . TRP A 1 90 ? -1.241 12.149 5.331 1.00 86.75 90 TRP A C 1
ATOM 701 O O . TRP A 1 90 ? -0.517 11.298 5.848 1.00 86.75 90 TRP A O 1
ATOM 711 N N . VAL A 1 91 ? -1.122 13.439 5.564 1.00 84.44 91 VAL A N 1
ATOM 712 C CA . VAL A 1 91 ? -0.037 14.118 6.231 1.00 84.44 91 VAL A CA 1
ATOM 713 C C . VAL A 1 91 ? -0.507 14.647 7.552 1.00 84.44 91 VAL A C 1
ATOM 715 O O . VAL A 1 91 ? -1.496 15.360 7.570 1.00 84.44 91 VAL A O 1
ATOM 718 N N . HIS A 1 92 ? 0.250 14.400 8.618 1.00 83.69 92 HIS A N 1
ATOM 719 C CA . HIS A 1 92 ? 0.066 15.071 9.898 1.00 83.69 92 HIS A CA 1
ATOM 720 C C . HIS A 1 92 ? 1.325 15.866 10.247 1.00 83.69 92 HIS A C 1
ATOM 722 O O . HIS A 1 92 ? 2.445 15.365 10.163 1.00 83.69 92 HIS A O 1
ATOM 728 N N . ASN A 1 93 ? 1.138 17.133 10.610 1.00 79.25 93 ASN A N 1
ATOM 729 C CA . ASN A 1 93 ? 2.203 18.037 11.031 1.00 79.25 93 ASN A CA 1
ATOM 730 C C . ASN A 1 93 ? 2.453 17.894 12.542 1.00 79.25 93 ASN A C 1
ATOM 732 O O . ASN A 1 93 ? 2.192 18.810 13.322 1.00 79.25 93 ASN A O 1
ATOM 736 N N . SER A 1 94 ? 2.891 16.703 12.942 1.00 79.38 94 SER A N 1
ATOM 737 C CA . SER A 1 94 ? 3.156 16.312 14.327 1.00 79.38 94 SER A CA 1
ATOM 738 C C . SER A 1 94 ? 4.266 15.268 14.366 1.00 79.38 94 SER A C 1
ATOM 740 O O . SER A 1 94 ? 4.270 14.362 13.533 1.00 79.38 94 SER A O 1
ATOM 742 N N . ASP A 1 95 ? 5.157 15.355 15.351 1.00 77.38 95 ASP A N 1
ATOM 743 C CA . ASP A 1 95 ? 6.183 14.335 15.574 1.00 77.38 95 ASP A CA 1
ATOM 744 C C . ASP A 1 95 ? 5.541 12.985 15.942 1.00 77.38 95 ASP A C 1
ATOM 746 O O . ASP A 1 95 ? 4.597 12.931 16.736 1.00 77.38 95 ASP A O 1
ATOM 750 N N . SER A 1 96 ? 6.056 11.885 15.385 1.00 76.19 96 SER A N 1
ATOM 751 C CA . SER A 1 96 ? 5.645 10.530 15.763 1.00 76.19 96 SER A CA 1
ATOM 752 C C . SER A 1 96 ? 6.465 10.024 16.949 1.00 76.19 96 SER A C 1
ATOM 754 O O . SER A 1 96 ? 7.689 10.154 16.989 1.00 76.19 96 SER A O 1
ATOM 756 N N . ASN A 1 97 ? 5.801 9.386 17.914 1.00 78.31 97 ASN A N 1
ATOM 757 C CA . ASN A 1 97 ? 6.485 8.641 18.967 1.00 78.31 97 ASN A CA 1
ATOM 758 C C . ASN A 1 97 ? 6.664 7.182 18.519 1.00 78.31 97 ASN A C 1
ATOM 760 O O . ASN A 1 97 ? 5.818 6.335 18.800 1.00 78.31 97 ASN A O 1
ATOM 764 N N . GLY A 1 98 ? 7.738 6.920 17.774 1.00 85.94 98 GLY A N 1
ATOM 765 C CA . GLY A 1 98 ? 7.958 5.659 17.060 1.00 85.94 98 GLY A CA 1
ATOM 766 C C . GLY A 1 98 ? 7.753 5.819 15.552 1.00 85.94 98 GLY A C 1
ATOM 767 O O . GLY A 1 98 ? 7.977 6.904 15.008 1.00 85.94 98 GLY A O 1
ATOM 768 N N . ASP A 1 99 ? 7.339 4.740 14.888 1.00 89.31 99 ASP A N 1
ATOM 769 C CA . ASP A 1 99 ? 7.155 4.685 13.434 1.00 89.31 99 ASP A CA 1
ATOM 770 C C . ASP A 1 99 ? 6.213 5.796 12.915 1.00 89.31 99 ASP A C 1
ATOM 772 O O . ASP A 1 99 ? 5.062 5.877 13.355 1.00 89.31 99 ASP A O 1
ATOM 776 N N . PRO A 1 100 ? 6.650 6.653 11.973 1.00 89.25 100 PRO A N 1
ATOM 777 C CA . PRO A 1 100 ? 5.787 7.640 11.328 1.00 89.25 100 PRO A CA 1
ATOM 778 C C . PRO A 1 100 ? 4.575 7.060 10.582 1.00 89.25 100 PRO A C 1
ATOM 780 O O . PRO A 1 100 ? 3.598 7.786 10.383 1.00 89.25 100 PRO A O 1
ATOM 783 N N . VAL A 1 101 ? 4.588 5.785 10.166 1.00 90.19 101 VAL A N 1
ATOM 784 C CA . VAL A 1 101 ? 3.439 5.164 9.4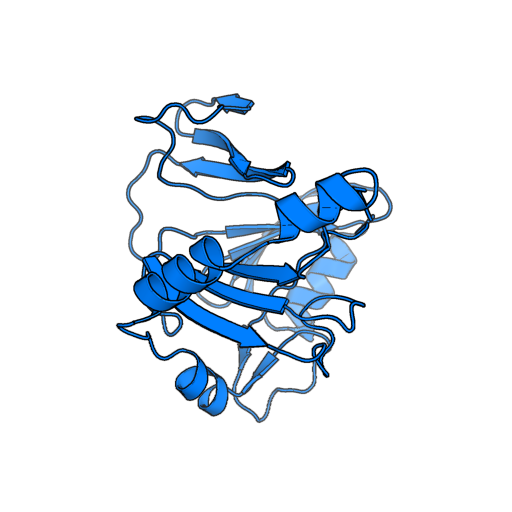82 1.00 90.19 101 VAL A CA 1
ATOM 785 C C . VAL A 1 101 ? 2.436 4.618 10.500 1.00 90.19 101 VAL A C 1
ATOM 787 O O . VAL A 1 101 ? 2.560 3.516 11.025 1.00 90.19 101 VAL A O 1
ATOM 790 N N . GLN A 1 102 ? 1.411 5.421 10.779 1.00 90.00 102 GLN A N 1
ATOM 791 C CA . GLN A 1 102 ? 0.465 5.172 11.871 1.00 90.00 102 GLN A CA 1
ATOM 792 C C . GLN A 1 102 ? -0.797 4.395 11.466 1.00 90.00 102 GLN A C 1
ATOM 794 O O . GLN A 1 102 ? -1.420 3.760 12.321 1.00 90.00 102 GLN A O 1
ATOM 799 N N . MET A 1 103 ? -1.221 4.456 10.199 1.00 92.19 103 MET A N 1
ATOM 800 C CA . MET A 1 103 ? -2.499 3.879 9.773 1.00 92.19 103 MET A CA 1
ATOM 801 C C . MET A 1 103 ? -2.525 3.525 8.283 1.00 92.19 103 MET A C 1
ATOM 803 O O . MET A 1 103 ? -2.054 4.296 7.453 1.00 92.19 103 MET A O 1
ATOM 807 N N . VAL A 1 104 ? -3.170 2.407 7.945 1.00 93.94 104 VAL A N 1
ATOM 808 C CA . VAL A 1 104 ? -3.672 2.113 6.594 1.00 93.94 104 VAL A CA 1
ATOM 809 C C . VAL A 1 104 ? -5.194 2.147 6.641 1.00 93.94 104 VAL A C 1
ATOM 811 O O . VAL A 1 104 ? -5.797 1.475 7.477 1.00 93.94 104 VAL A O 1
ATOM 814 N N . ALA A 1 105 ? -5.827 2.907 5.747 1.00 94.75 105 ALA A N 1
ATOM 815 C CA . ALA A 1 105 ? -7.279 2.915 5.601 1.00 94.75 105 ALA A CA 1
ATOM 816 C C . ALA A 1 105 ? -7.711 2.171 4.326 1.00 94.75 105 ALA A C 1
ATOM 818 O O . ALA A 1 105 ? -7.178 2.425 3.247 1.00 94.75 105 ALA A O 1
ATOM 819 N N . LEU A 1 106 ? -8.675 1.256 4.472 1.00 95.44 106 LEU A N 1
ATOM 820 C CA . LEU A 1 106 ? -9.265 0.460 3.396 1.00 95.44 106 LEU A CA 1
ATOM 821 C C . LEU A 1 106 ? -10.780 0.673 3.314 1.00 95.44 106 LEU A C 1
ATOM 823 O O . LEU A 1 106 ? -11.463 0.821 4.331 1.00 95.44 106 LEU A O 1
ATOM 827 N N . SER A 1 107 ? -11.332 0.623 2.107 1.00 95.94 107 SER A N 1
ATOM 828 C CA . SER A 1 107 ? -12.785 0.679 1.913 1.00 95.94 107 SER A CA 1
ATOM 829 C C . SER A 1 107 ? -13.475 -0.663 2.202 1.00 95.94 107 SER A C 1
ATOM 831 O O . SER A 1 107 ? -12.955 -1.732 1.890 1.00 95.94 107 SER A O 1
ATOM 833 N N . THR A 1 108 ? -14.696 -0.622 2.741 1.00 96.62 108 THR A N 1
ATOM 834 C CA . THR A 1 108 ? -15.584 -1.789 2.889 1.00 96.62 108 THR A CA 1
ATOM 835 C C . THR A 1 108 ? -17.003 -1.499 2.396 1.00 96.62 108 THR A C 1
ATOM 837 O O . THR A 1 108 ? -17.528 -0.394 2.530 1.00 96.62 108 THR A O 1
ATOM 840 N N . SER A 1 109 ? -17.646 -2.518 1.826 1.00 96.25 109 SER A N 1
ATOM 841 C CA . SER A 1 109 ? -19.059 -2.499 1.435 1.00 96.25 109 SER A CA 1
ATOM 842 C C . SER A 1 109 ? -20.002 -2.929 2.569 1.00 96.25 109 SER A C 1
ATOM 844 O O . SER A 1 109 ? -21.208 -2.704 2.486 1.00 96.25 109 SER A O 1
ATOM 846 N N . ASN A 1 110 ? -19.480 -3.557 3.631 1.00 96.31 110 ASN A N 1
ATOM 847 C CA . ASN A 1 110 ? -20.258 -4.027 4.778 1.00 96.31 110 ASN A CA 1
ATOM 848 C C . ASN A 1 110 ? -19.402 -4.005 6.052 1.00 96.31 110 ASN A C 1
ATOM 850 O O . ASN A 1 110 ? -18.771 -5.000 6.420 1.00 96.31 110 ASN A O 1
ATOM 854 N N . LEU A 1 111 ? -19.423 -2.865 6.745 1.00 96.88 111 LEU A N 1
ATOM 855 C CA . LEU A 1 111 ? -18.618 -2.629 7.942 1.00 96.88 111 LEU A CA 1
ATOM 856 C C . LEU A 1 111 ? -18.861 -3.673 9.044 1.00 96.88 111 LEU A C 1
ATOM 858 O O . LEU A 1 111 ? -17.904 -4.147 9.644 1.00 96.88 111 LEU A O 1
ATOM 862 N N . LYS A 1 112 ? -20.111 -4.110 9.264 1.00 96.31 112 LYS A N 1
ATOM 863 C CA . LYS A 1 112 ? -20.438 -5.126 10.281 1.00 96.31 112 LYS A CA 1
ATOM 864 C C . LYS A 1 112 ? -19.774 -6.476 9.991 1.00 96.3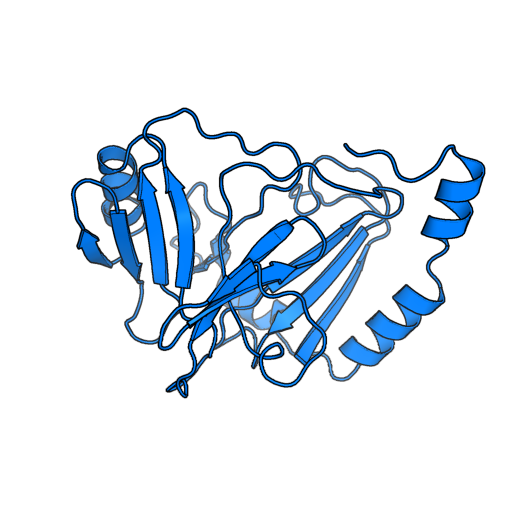1 112 LYS A C 1
ATOM 866 O O . LYS A 1 112 ? -19.217 -7.084 10.902 1.00 96.31 112 LYS A O 1
ATOM 871 N N . ARG A 1 113 ? -19.820 -6.942 8.737 1.00 96.19 113 ARG A N 1
ATOM 872 C CA . ARG A 1 113 ? -19.140 -8.179 8.311 1.00 96.19 113 ARG A CA 1
ATOM 873 C C . ARG A 1 113 ? -17.622 -8.032 8.406 1.00 96.19 113 ARG A C 1
ATOM 875 O O . ARG A 1 113 ? -16.949 -8.981 8.794 1.00 96.19 113 ARG A O 1
ATOM 882 N N . SER A 1 114 ? -17.084 -6.865 8.056 1.00 97.12 114 SER A N 1
ATOM 883 C CA . SER A 1 114 ? -15.647 -6.623 8.161 1.00 97.12 114 SER A CA 1
ATOM 884 C C . SER A 1 114 ? -15.167 -6.563 9.612 1.00 97.12 114 SER A C 1
ATOM 886 O O . SER A 1 114 ? -14.139 -7.162 9.899 1.00 97.12 114 SER A O 1
ATOM 888 N N . ILE A 1 115 ? -15.909 -5.928 10.529 1.00 97.75 115 ILE A N 1
ATOM 889 C CA . ILE A 1 115 ? -15.602 -5.958 11.969 1.00 97.75 115 ILE A CA 1
ATOM 890 C C . ILE A 1 115 ? -15.509 -7.406 12.449 1.00 97.75 115 ILE A C 1
ATOM 892 O O . ILE A 1 115 ? -14.476 -7.779 12.986 1.00 97.75 115 ILE A O 1
ATOM 896 N N . ASP A 1 116 ? -16.525 -8.233 12.180 1.00 96.81 116 ASP A N 1
ATOM 897 C CA . ASP A 1 116 ? -16.533 -9.646 12.588 1.00 96.81 116 ASP A CA 1
ATOM 898 C C . ASP A 1 116 ? -15.308 -10.427 12.078 1.00 96.81 116 ASP A C 1
ATOM 900 O O . ASP A 1 116 ? -14.684 -11.182 12.822 1.00 96.81 116 ASP A O 1
ATOM 904 N N . TYR A 1 117 ? -14.915 -10.200 10.823 1.00 95.75 117 TYR A N 1
ATOM 905 C CA . TYR A 1 117 ? -13.722 -10.810 10.244 1.00 95.75 117 TYR A CA 1
ATOM 906 C C . TYR A 1 117 ? -12.435 -10.350 10.951 1.00 95.75 117 TYR A C 1
ATOM 908 O O . TYR A 1 117 ? -11.693 -11.178 11.484 1.00 95.75 117 TYR A O 1
ATOM 916 N N . TRP A 1 118 ? -12.178 -9.043 11.019 1.00 96.00 118 TRP A N 1
ATOM 917 C CA . TRP A 1 118 ? -10.925 -8.525 11.573 1.00 96.00 118 TRP A CA 1
ATOM 918 C C . TRP A 1 118 ? -10.812 -8.715 13.095 1.00 96.00 118 TRP A C 1
ATOM 920 O O . TRP A 1 118 ? -9.722 -9.018 13.578 1.00 96.00 118 TRP A O 1
ATOM 930 N N . SER A 1 119 ? -11.915 -8.640 13.853 1.00 94.56 119 SER A N 1
ATOM 931 C CA . SER A 1 119 ? -11.889 -8.857 15.306 1.00 94.56 119 SER A CA 1
ATOM 932 C C . SER A 1 119 ? -11.961 -10.327 15.719 1.00 94.56 119 SER A C 1
ATOM 934 O O . SER A 1 119 ? -11.240 -10.722 16.628 1.00 94.56 119 SER A O 1
ATOM 936 N N . HIS A 1 120 ? -12.801 -11.161 15.089 1.00 90.06 120 HIS A N 1
ATOM 937 C CA . HIS A 1 120 ? -13.017 -12.546 15.546 1.00 90.06 120 HIS A CA 1
ATOM 938 C C . HIS A 1 120 ? -12.280 -13.610 14.731 1.00 90.06 120 HIS A C 1
ATOM 940 O O . HIS A 1 120 ? -11.992 -14.675 15.274 1.00 90.06 120 HIS A O 1
ATOM 946 N N . LYS A 1 121 ? -11.988 -13.379 13.442 1.00 89.88 121 LYS A N 1
ATOM 947 C CA . LYS A 1 121 ? -11.174 -14.324 12.651 1.00 89.88 121 LYS A CA 1
ATOM 948 C C . LYS A 1 121 ? -9.690 -14.036 12.771 1.00 89.88 121 LYS A C 1
ATOM 950 O O . LYS A 1 121 ? -8.917 -14.981 12.815 1.00 89.88 121 LYS A O 1
ATOM 955 N N . LEU A 1 122 ? -9.320 -12.761 12.836 1.00 91.50 122 LEU A N 1
ATOM 956 C CA . LEU A 1 122 ? -7.923 -12.326 12.836 1.00 91.50 122 LEU A CA 1
ATOM 957 C C . LEU A 1 122 ? -7.449 -11.805 14.196 1.00 91.50 122 LEU A C 1
ATOM 959 O O . LEU A 1 122 ? -6.267 -11.558 14.368 1.00 91.50 122 LEU A O 1
ATOM 963 N N . SER A 1 123 ? -8.334 -11.709 15.193 1.00 92.88 123 SER A N 1
ATOM 964 C CA . SER A 1 123 ? -7.987 -11.312 16.567 1.00 92.88 123 SER A CA 1
ATOM 965 C C . SER A 1 123 ? -7.389 -9.902 16.707 1.00 92.88 123 SER A C 1
ATOM 967 O O . SER A 1 123 ? -6.700 -9.625 17.691 1.00 92.88 123 SER A O 1
ATOM 969 N N . MET A 1 124 ? -7.661 -8.982 15.771 1.00 95.81 124 MET A N 1
ATOM 970 C CA . MET A 1 124 ? -7.317 -7.572 15.971 1.00 95.81 124 MET A CA 1
ATOM 971 C C . MET A 1 124 ? -8.229 -6.944 17.031 1.00 95.81 124 MET A C 1
ATOM 973 O O . MET A 1 124 ? -9.444 -7.155 17.043 1.00 95.81 124 MET A O 1
ATOM 977 N N . THR A 1 125 ? -7.663 -6.104 17.894 1.00 97.50 125 THR A N 1
ATOM 978 C CA . THR A 1 125 ? -8.442 -5.333 18.868 1.00 97.50 125 THR A CA 1
ATOM 979 C C . THR A 1 125 ? -9.193 -4.221 18.145 1.00 97.50 125 THR A C 1
ATOM 981 O O . THR A 1 125 ? -8.570 -3.379 17.502 1.00 97.50 125 THR A O 1
ATOM 984 N N . LEU A 1 126 ? -10.523 -4.190 18.270 1.00 97.81 126 LEU A N 1
ATOM 985 C CA . LEU A 1 126 ? -11.347 -3.063 17.826 1.00 97.81 126 LEU A CA 1
ATOM 986 C C . LEU A 1 126 ? -11.130 -1.875 18.778 1.00 97.81 126 LEU A C 1
ATOM 988 O O . LEU A 1 126 ? -11.517 -1.932 19.944 1.00 97.81 126 LEU A O 1
ATOM 992 N N . VAL A 1 127 ? -10.510 -0.809 18.276 1.00 97.25 127 VAL A N 1
ATOM 993 C CA . VAL A 1 127 ? -10.153 0.403 19.034 1.00 97.25 127 VAL A CA 1
ATOM 994 C C . VAL A 1 127 ? -11.318 1.393 19.064 1.00 97.25 127 VAL A C 1
ATOM 996 O O . VAL A 1 127 ? -11.621 1.977 20.102 1.00 97.25 127 VAL A O 1
ATOM 999 N N . SER A 1 128 ? -11.985 1.583 17.925 1.00 97.62 128 SER A N 1
ATOM 1000 C CA . SER A 1 128 ? -13.151 2.460 17.794 1.00 97.62 128 SER A CA 1
ATOM 1001 C C . SER A 1 128 ? -14.046 2.018 16.636 1.00 97.62 128 SER A C 1
ATOM 1003 O O . SER A 1 128 ? -13.599 1.345 15.707 1.00 97.62 128 SER A O 1
ATOM 1005 N N . SER A 1 129 ? -15.323 2.401 16.682 1.00 97.62 129 SER A N 1
ATOM 1006 C CA . SER A 1 129 ? -16.267 2.197 15.579 1.00 97.62 129 SER A CA 1
ATOM 1007 C C . SER A 1 129 ? -17.402 3.218 15.596 1.00 97.62 129 SER A C 1
ATOM 1009 O O . SER A 1 129 ? -17.815 3.673 16.663 1.00 97.62 129 SER A O 1
ATOM 1011 N N . SER A 1 130 ? -17.949 3.509 14.421 1.00 96.69 130 SER A N 1
ATOM 1012 C CA . SER A 1 130 ? -19.141 4.328 14.186 1.00 96.69 130 SER A CA 1
ATOM 1013 C C . SER A 1 130 ? -20.095 3.616 13.208 1.00 96.69 130 SER A C 1
ATOM 1015 O O . SER A 1 130 ? -19.969 2.414 12.968 1.00 96.69 130 SER A O 1
ATOM 1017 N N . SER A 1 131 ? -21.065 4.339 12.641 1.00 94.44 131 SER A N 1
ATOM 1018 C CA . SER A 1 131 ? -21.876 3.867 11.510 1.00 94.44 131 SER A CA 1
ATOM 1019 C C . SER A 1 131 ? -21.056 3.616 10.240 1.00 94.44 131 SER A C 1
ATOM 1021 O O . SER A 1 131 ? -21.403 2.731 9.456 1.00 94.44 131 SER A O 1
ATOM 1023 N N . ASP A 1 132 ? -19.980 4.380 10.047 1.00 96.19 132 ASP A N 1
ATOM 1024 C CA . ASP A 1 132 ? -19.294 4.507 8.760 1.00 96.19 132 ASP A CA 1
ATOM 1025 C C . ASP A 1 132 ? -17.807 4.140 8.820 1.00 96.19 132 ASP A C 1
ATOM 1027 O O . ASP A 1 132 ? -17.191 3.959 7.775 1.00 96.19 132 ASP A O 1
ATOM 1031 N N . GLU A 1 133 ? -17.221 3.956 10.004 1.00 97.88 133 GLU A N 1
ATOM 1032 C CA . GLU A 1 133 ? -15.828 3.520 10.135 1.00 97.88 133 GLU A CA 1
ATOM 1033 C C . GLU A 1 133 ? -15.560 2.623 11.347 1.00 97.88 133 GLU A C 1
ATOM 1035 O O . GLU A 1 133 ? -16.305 2.627 12.326 1.00 97.88 133 GLU A O 1
ATOM 1040 N N . ALA A 1 134 ? -14.475 1.851 11.283 1.00 98.12 134 ALA A N 1
ATOM 1041 C CA . ALA A 1 134 ? -13.930 1.089 12.405 1.00 98.12 134 ALA A CA 1
ATOM 1042 C C . ALA A 1 134 ? -12.397 1.082 12.355 1.00 98.12 134 ALA A C 1
ATOM 1044 O O . ALA A 1 134 ? -11.823 0.987 11.271 1.00 98.12 134 ALA A O 1
ATOM 1045 N N . VAL A 1 135 ? -11.738 1.172 13.510 1.00 98.00 135 VAL A N 1
ATOM 1046 C CA . VAL A 1 135 ? -10.271 1.171 13.637 1.00 98.00 135 VAL A CA 1
ATOM 1047 C C . VAL A 1 135 ? -9.828 -0.010 14.490 1.00 98.00 135 VAL A C 1
ATOM 1049 O O . VAL A 1 135 ? -10.411 -0.272 15.542 1.00 98.00 135 VAL A O 1
ATOM 1052 N N . PHE A 1 136 ? -8.785 -0.704 14.046 1.00 97.69 136 PHE A N 1
ATOM 1053 C CA . PHE A 1 136 ? -8.257 -1.923 14.647 1.00 97.69 136 PHE A CA 1
ATOM 1054 C C . PHE A 1 136 ? -6.739 -1.841 14.811 1.00 97.69 136 PHE A C 1
ATOM 1056 O O . PHE A 1 136 ? -6.050 -1.279 13.958 1.00 97.69 136 PHE A O 1
ATOM 1063 N N . CYS A 1 137 ? -6.196 -2.484 15.842 1.00 95.25 137 CYS A N 1
ATOM 1064 C CA . CYS A 1 137 ? -4.756 -2.719 15.967 1.00 95.25 137 CYS A CA 1
ATOM 1065 C C . CYS A 1 137 ? -4.460 -4.083 16.611 1.00 95.25 137 CYS A C 1
ATOM 1067 O O . CYS A 1 137 ? -5.302 -4.654 17.308 1.00 95.25 137 CYS A O 1
ATOM 1069 N N . TYR A 1 138 ? -3.254 -4.610 16.389 1.00 93.94 138 TYR A N 1
ATOM 1070 C CA . TYR A 1 138 ? -2.713 -5.716 17.193 1.00 93.94 138 TYR A CA 1
ATOM 1071 C C . TYR A 1 138 ? -1.984 -5.206 18.446 1.00 93.94 138 TYR A C 1
ATOM 1073 O O . TYR A 1 138 ? -1.975 -5.873 19.478 1.00 93.94 138 TYR A O 1
ATOM 1081 N N . SER A 1 139 ? -1.402 -4.007 18.373 1.00 91.50 139 SER A N 1
ATOM 1082 C CA . SER A 1 139 ? -0.703 -3.336 19.469 1.00 91.50 139 SER A CA 1
ATOM 1083 C C . SER A 1 139 ? -0.856 -1.814 19.334 1.00 91.50 139 SER A C 1
ATOM 1085 O O . SER A 1 139 ? -0.834 -1.322 18.204 1.00 91.50 139 SER A O 1
ATOM 1087 N N . PRO A 1 140 ? -0.950 -1.041 20.437 1.00 87.75 140 PRO A N 1
ATOM 1088 C CA . PRO A 1 140 ? -1.005 0.426 20.390 1.00 87.75 140 PRO A CA 1
ATOM 1089 C C . PRO A 1 140 ? 0.203 1.099 19.720 1.00 87.75 140 PRO A C 1
ATOM 1091 O O . PRO A 1 140 ? 0.099 2.248 19.310 1.00 87.75 140 PRO A O 1
ATOM 1094 N N . ASN A 1 141 ? 1.336 0.393 19.616 1.00 86.75 141 ASN A N 1
ATOM 1095 C CA . ASN A 1 141 ? 2.578 0.902 19.025 1.00 86.75 141 ASN A CA 1
ATOM 1096 C C . ASN A 1 141 ? 2.796 0.423 17.574 1.00 86.75 141 ASN A C 1
ATOM 1098 O O . ASN A 1 141 ? 3.899 0.555 17.051 1.00 86.75 141 ASN A O 1
ATOM 1102 N N . GLN A 1 142 ? 1.791 -0.195 16.946 1.00 90.50 142 GLN A N 1
ATOM 1103 C CA . GLN A 1 142 ? 1.844 -0.671 15.560 1.00 90.50 142 GLN A CA 1
ATOM 1104 C C . GLN A 1 142 ? 0.872 0.112 14.673 1.00 90.50 142 GLN A C 1
ATOM 1106 O O . GLN A 1 142 ? -0.149 0.616 15.145 1.00 90.50 142 GLN A O 1
ATOM 1111 N N . CYS A 1 143 ? 1.171 0.154 13.372 1.00 92.00 143 CYS A N 1
ATOM 1112 C CA . CYS A 1 143 ? 0.280 0.707 12.356 1.00 92.00 143 CYS A CA 1
ATOM 1113 C C . CYS A 1 143 ? -1.131 0.099 12.472 1.00 92.00 143 CYS A C 1
ATOM 1115 O O . CYS A 1 143 ? -1.307 -1.122 12.509 1.00 92.00 143 CYS A O 1
ATOM 1117 N N . SER A 1 144 ? -2.137 0.967 12.562 1.00 94.56 144 SER A N 1
ATOM 1118 C CA . SER A 1 144 ? -3.540 0.582 12.716 1.00 94.56 144 SER A CA 1
ATOM 1119 C C . SER A 1 144 ? -4.214 0.343 11.366 1.00 94.56 144 SER A C 1
ATOM 1121 O O . SER A 1 144 ? -3.924 1.012 10.377 1.00 94.56 144 SER A O 1
ATOM 1123 N N . LEU A 1 145 ? -5.188 -0.562 11.332 1.00 96.44 145 LEU A N 1
ATOM 1124 C CA . LEU A 1 145 ? -6.079 -0.729 10.189 1.00 96.44 145 LEU A CA 1
ATOM 1125 C C . LEU A 1 145 ? -7.357 0.077 10.425 1.00 96.44 145 LEU A C 1
ATOM 1127 O O . LEU A 1 145 ? -8.056 -0.148 11.410 1.00 96.44 145 LEU A O 1
ATOM 1131 N N . LYS A 1 146 ? -7.706 0.975 9.507 1.00 97.25 146 LYS A N 1
ATOM 1132 C CA . LYS A 1 146 ? -9.008 1.648 9.471 1.00 97.25 146 LYS A CA 1
ATOM 1133 C C . LYS A 1 146 ? -9.839 1.105 8.317 1.00 97.25 146 LYS A C 1
ATOM 1135 O O . LYS A 1 146 ? -9.351 0.958 7.204 1.00 97.25 146 LYS A O 1
ATOM 1140 N N . LEU A 1 147 ? -11.109 0.830 8.574 1.00 97.62 147 LEU A N 1
ATOM 1141 C CA . LEU A 1 147 ? -12.082 0.432 7.565 1.00 97.62 147 LEU A CA 1
ATOM 1142 C C . LEU A 1 147 ? -13.120 1.532 7.411 1.00 97.62 147 LEU A C 1
ATOM 1144 O O . LEU A 1 147 ? -13.656 2.001 8.413 1.00 97.62 147 LEU A O 1
ATOM 1148 N N . ILE A 1 148 ? -13.408 1.922 6.172 1.00 97.31 148 ILE A N 1
ATOM 1149 C CA . ILE A 1 148 ? -14.349 2.997 5.840 1.00 97.31 148 ILE A CA 1
ATOM 1150 C C . ILE A 1 148 ? -15.477 2.417 4.989 1.00 97.31 148 ILE A C 1
ATOM 1152 O O . ILE A 1 148 ? -15.251 1.870 3.910 1.00 97.31 148 ILE A O 1
ATOM 1156 N N . SER A 1 149 ? -16.704 2.514 5.485 1.00 96.81 149 SER A N 1
ATOM 1157 C CA . SER A 1 149 ? -17.911 2.072 4.797 1.00 96.81 149 SER A CA 1
ATOM 1158 C C . SER A 1 149 ? -18.201 2.995 3.619 1.00 96.81 149 SER A C 1
ATOM 1160 O O . SER A 1 149 ? -18.570 4.152 3.802 1.00 96.81 149 SER A O 1
ATOM 1162 N N . ILE A 1 150 ? -18.071 2.483 2.395 1.00 95.38 150 ILE A N 1
ATOM 1163 C CA . ILE A 1 150 ? -18.407 3.240 1.178 1.00 95.38 150 ILE A CA 1
ATOM 1164 C C . ILE A 1 150 ? -19.829 2.956 0.671 1.00 95.38 150 ILE A C 1
ATOM 1166 O O . ILE A 1 150 ? -20.248 3.536 -0.328 1.00 95.38 150 ILE A O 1
ATOM 1170 N N . GLN A 1 151 ? -20.557 2.050 1.341 1.00 89.88 151 GLN A N 1
ATOM 1171 C CA . GLN A 1 151 ? -21.952 1.658 1.066 1.00 89.88 151 GLN A CA 1
ATOM 1172 C C . GLN A 1 151 ? -22.242 1.241 -0.398 1.00 89.88 151 GLN A C 1
ATOM 1174 O O . GLN A 1 151 ? -23.389 1.206 -0.841 1.00 89.88 151 GLN A O 1
ATOM 1179 N N . LYS A 1 152 ? -21.196 0.882 -1.151 1.00 93.25 152 LYS A N 1
ATOM 1180 C CA . LYS A 1 152 ? -21.222 0.443 -2.554 1.00 93.25 152 LYS A CA 1
ATOM 1181 C C . LYS A 1 152 ? -20.286 -0.761 -2.745 1.00 93.25 152 LYS A C 1
ATOM 1183 O O . LYS A 1 152 ? -19.459 -1.013 -1.864 1.00 93.25 152 LYS A O 1
ATOM 1188 N N . PRO A 1 153 ? -20.392 -1.519 -3.852 1.00 94.19 153 PRO A N 1
ATOM 1189 C CA . PRO A 1 153 ? -19.425 -2.566 -4.177 1.00 94.19 153 PRO A CA 1
ATOM 1190 C C . PRO A 1 153 ? -17.988 -2.027 -4.202 1.00 94.19 153 PRO A C 1
ATOM 1192 O O . PRO A 1 153 ? -17.746 -0.913 -4.674 1.00 94.19 153 PRO A O 1
ATOM 1195 N N . ILE A 1 154 ? -17.047 -2.827 -3.695 1.00 94.00 154 ILE A N 1
ATOM 1196 C CA . ILE A 1 154 ? -15.617 -2.539 -3.833 1.00 94.00 154 ILE A CA 1
ATOM 1197 C C . ILE A 1 154 ? -15.213 -2.832 -5.275 1.00 94.00 154 ILE A C 1
ATOM 1199 O O . ILE A 1 154 ? -15.612 -3.858 -5.828 1.00 94.00 154 ILE A O 1
ATOM 1203 N N . ASP A 1 155 ? -14.433 -1.929 -5.857 1.00 91.25 155 ASP A N 1
ATOM 1204 C CA . ASP A 1 155 ? -13.750 -2.153 -7.125 1.00 91.25 155 ASP A CA 1
ATOM 1205 C C . ASP A 1 155 ? -12.248 -2.039 -6.871 1.00 91.25 155 ASP A C 1
ATOM 1207 O O . ASP A 1 155 ? -11.763 -0.991 -6.442 1.00 91.25 155 ASP A O 1
ATOM 1211 N N . HIS A 1 156 ? -11.549 -3.148 -7.088 1.00 87.00 156 HIS A N 1
ATOM 1212 C CA . HIS A 1 156 ? -10.107 -3.287 -6.904 1.00 87.00 156 HIS A CA 1
ATOM 1213 C C . HIS A 1 156 ? -9.315 -2.855 -8.149 1.00 87.00 156 HIS A C 1
ATOM 1215 O O . HIS A 1 156 ? -8.124 -2.563 -8.048 1.00 87.00 156 HIS A O 1
ATOM 1221 N N . ALA A 1 157 ? -9.966 -2.809 -9.320 1.00 89.31 157 ALA A N 1
ATOM 1222 C CA . ALA A 1 157 ? -9.327 -2.575 -10.613 1.00 89.31 157 ALA A CA 1
ATOM 1223 C C . ALA A 1 157 ? -8.023 -3.395 -10.784 1.00 89.31 157 ALA A C 1
ATOM 1225 O O . ALA A 1 157 ? -8.037 -4.611 -10.579 1.00 89.31 157 ALA A O 1
ATOM 1226 N N . SER A 1 158 ? -6.910 -2.764 -11.171 1.00 84.88 158 SER A N 1
ATOM 1227 C CA . SER A 1 158 ? -5.615 -3.430 -11.405 1.00 84.88 158 SER A CA 1
ATOM 1228 C C . SER A 1 158 ? -4.482 -2.947 -10.492 1.00 84.88 158 SER A C 1
ATOM 1230 O O . SER A 1 158 ? -3.424 -3.575 -10.465 1.00 84.88 158 SER A O 1
ATOM 1232 N N . ALA A 1 159 ? -4.692 -1.864 -9.735 1.00 84.88 159 ALA A N 1
ATOM 1233 C CA . ALA A 1 159 ? -3.715 -1.288 -8.805 1.00 84.88 159 ALA A CA 1
ATOM 1234 C C . ALA A 1 159 ? -3.912 -1.729 -7.339 1.00 84.88 159 ALA A C 1
ATOM 1236 O O . ALA A 1 159 ? -3.321 -1.137 -6.437 1.00 84.88 159 ALA A O 1
ATOM 1237 N N . PHE A 1 160 ? -4.774 -2.717 -7.075 1.00 84.19 160 PHE A N 1
ATOM 1238 C CA . PHE A 1 160 ? -5.045 -3.167 -5.712 1.00 84.19 160 PHE A CA 1
ATOM 1239 C C . PHE A 1 160 ? -3.775 -3.674 -5.019 1.00 84.19 160 PHE A C 1
ATOM 1241 O O . PHE A 1 160 ? -2.997 -4.466 -5.557 1.00 84.19 160 PHE A O 1
ATOM 1248 N N . GLY A 1 161 ? -3.580 -3.210 -3.788 1.00 86.38 161 GLY A N 1
ATOM 1249 C CA . GLY A 1 161 ? -2.488 -3.652 -2.933 1.00 86.38 161 GLY A CA 1
ATOM 1250 C C . GLY A 1 161 ? -2.817 -4.939 -2.177 1.00 86.38 161 GLY A C 1
ATOM 1251 O O . GLY A 1 161 ? -3.898 -5.519 -2.288 1.00 86.38 161 GLY A O 1
ATOM 1252 N N . ARG A 1 162 ? -1.880 -5.357 -1.327 1.00 88.56 162 ARG A N 1
ATOM 1253 C CA . ARG A 1 162 ? -2.111 -6.351 -0.272 1.00 88.56 162 ARG A CA 1
ATOM 1254 C C . ARG A 1 162 ? -1.478 -5.841 1.014 1.00 88.56 162 ARG A C 1
ATOM 1256 O O . ARG A 1 162 ? -0.432 -5.201 0.969 1.00 88.56 162 ARG A O 1
ATOM 1263 N N . ILE A 1 163 ? -2.102 -6.150 2.145 1.00 89.50 163 ILE A N 1
ATOM 1264 C CA . ILE A 1 163 ? -1.521 -5.951 3.473 1.00 89.50 163 ILE A CA 1
ATOM 1265 C C . ILE A 1 163 ? -1.069 -7.312 4.008 1.00 89.50 163 ILE A C 1
ATOM 1267 O O . ILE A 1 163 ? -1.785 -8.306 3.868 1.00 89.50 163 ILE A O 1
ATOM 1271 N N . ALA A 1 164 ? 0.137 -7.360 4.565 1.00 88.75 164 ALA A N 1
ATOM 1272 C CA . ALA A 1 164 ? 0.753 -8.567 5.102 1.00 88.75 164 ALA A CA 1
ATOM 1273 C C . ALA A 1 164 ? 1.016 -8.399 6.600 1.00 88.75 164 ALA A C 1
ATOM 1275 O O . ALA A 1 164 ? 1.237 -7.284 7.076 1.00 88.75 164 ALA A O 1
ATOM 1276 N N . PHE A 1 165 ? 1.001 -9.509 7.333 1.00 88.25 165 PHE A N 1
ATOM 1277 C CA . PHE A 1 165 ? 1.276 -9.540 8.768 1.00 88.25 165 PHE A CA 1
ATOM 1278 C C . PHE A 1 165 ? 2.168 -10.742 9.083 1.00 88.25 165 PHE A C 1
ATOM 1280 O O . PHE A 1 165 ? 2.003 -11.807 8.493 1.00 88.25 165 PHE A O 1
ATOM 1287 N N . ALA A 1 166 ? 3.096 -10.604 10.026 1.00 84.94 166 ALA A N 1
ATOM 1288 C CA . ALA A 1 166 ? 3.829 -11.752 10.546 1.00 84.94 166 ALA A CA 1
ATOM 1289 C C . ALA A 1 166 ? 3.026 -12.422 11.672 1.00 84.94 166 ALA A C 1
ATOM 1291 O O . ALA A 1 166 ? 2.449 -11.733 12.517 1.00 84.94 166 ALA A O 1
ATOM 1292 N N . CYS A 1 167 ? 3.007 -13.754 11.717 1.00 80.62 167 CYS A N 1
ATOM 1293 C CA . CYS A 1 167 ? 2.469 -14.508 12.852 1.00 80.62 167 CYS A CA 1
ATOM 1294 C C . CYS A 1 167 ? 3.361 -15.712 13.198 1.00 80.62 167 CYS A C 1
ATOM 1296 O O . CYS A 1 167 ? 4.172 -16.145 12.373 1.00 80.62 167 CYS A O 1
ATOM 1298 N N . PRO A 1 168 ? 3.229 -16.299 14.400 1.00 77.31 168 PRO A N 1
ATOM 1299 C CA . PRO A 1 168 ? 3.831 -17.594 14.697 1.00 77.31 168 PRO A CA 1
ATOM 1300 C C . PRO A 1 168 ? 3.343 -18.661 13.708 1.00 77.31 168 PRO A C 1
ATOM 1302 O O . PRO A 1 168 ? 2.152 -18.736 13.413 1.00 77.31 168 PRO A O 1
ATOM 1305 N N . THR A 1 169 ? 4.234 -19.545 13.258 1.00 65.62 169 THR A N 1
ATOM 1306 C CA . THR A 1 169 ? 3.961 -20.584 12.239 1.00 65.62 169 THR A CA 1
ATOM 1307 C C . THR A 1 169 ? 2.818 -21.546 12.609 1.00 65.62 169 THR A C 1
ATOM 1309 O O . THR A 1 169 ? 2.266 -22.234 11.758 1.00 65.62 169 THR A O 1
ATOM 1312 N N . SER A 1 170 ? 2.419 -21.598 13.884 1.00 63.78 170 SER A N 1
ATOM 1313 C CA . SER A 1 170 ? 1.249 -22.349 14.360 1.00 63.78 170 SER A CA 1
ATOM 1314 C C . SER A 1 170 ? -0.107 -21.696 14.037 1.00 63.78 170 SER A C 1
ATOM 1316 O O . SER A 1 170 ? -1.139 -22.295 14.339 1.00 63.78 170 SER A O 1
ATOM 1318 N N . GLN A 1 171 ? -0.122 -20.490 13.456 1.00 62.09 171 GLN A N 1
ATOM 1319 C CA . GLN A 1 171 ? -1.320 -19.674 13.201 1.00 62.09 171 GLN A CA 1
ATOM 1320 C C . GLN A 1 171 ? -1.544 -19.336 11.710 1.00 62.09 171 GLN A C 1
ATOM 1322 O O . GLN A 1 171 ? -2.498 -18.635 11.390 1.00 62.09 171 GLN A O 1
ATOM 1327 N N . ASP A 1 172 ? -0.733 -19.887 10.798 1.00 58.28 172 ASP A N 1
ATOM 1328 C CA . ASP A 1 172 ? -0.672 -19.593 9.345 1.00 58.28 172 ASP A CA 1
ATOM 1329 C C . ASP A 1 172 ? -1.917 -20.042 8.516 1.00 58.28 172 ASP A C 1
ATOM 1331 O O . ASP A 1 172 ? -1.846 -20.300 7.316 1.00 58.28 172 ASP A O 1
ATOM 1335 N N . GLY A 1 173 ? -3.086 -20.200 9.148 1.00 53.56 173 GLY A N 1
ATOM 1336 C CA . GLY A 1 173 ? -4.288 -20.835 8.581 1.00 53.56 173 GLY A CA 1
ATOM 1337 C C . GLY A 1 173 ? -5.347 -19.898 7.982 1.00 53.56 173 GLY A C 1
ATOM 1338 O O . GLY A 1 173 ? -6.501 -20.311 7.853 1.00 53.56 173 GLY A O 1
ATOM 1339 N N . HIS A 1 174 ? -5.011 -18.643 7.670 1.00 54.44 174 HIS A N 1
ATOM 1340 C CA . HIS A 1 174 ? -5.972 -17.595 7.290 1.00 54.44 174 HIS A CA 1
ATOM 1341 C C . HIS A 1 174 ? -5.721 -17.033 5.876 1.00 54.44 174 HIS A C 1
ATOM 1343 O O . HIS A 1 174 ? -4.589 -16.985 5.420 1.00 54.44 174 HIS A O 1
ATOM 1349 N N . GLU A 1 175 ? -6.769 -16.546 5.194 1.00 46.50 175 GLU A N 1
ATOM 1350 C CA . GLU A 1 175 ? -6.735 -16.047 3.793 1.00 46.50 175 GLU A CA 1
ATOM 1351 C C . GLU A 1 175 ? -5.954 -14.728 3.561 1.00 46.50 175 GLU A C 1
ATOM 1353 O O . GLU A 1 175 ? -6.013 -14.149 2.477 1.00 46.50 175 GLU A O 1
ATOM 1358 N N . ILE A 1 176 ? -5.232 -14.230 4.562 1.00 56.16 176 ILE A N 1
ATOM 1359 C CA . ILE A 1 176 ? -4.349 -13.064 4.440 1.00 56.16 176 ILE A CA 1
ATOM 1360 C C . ILE A 1 176 ? -2.923 -13.541 4.163 1.00 56.16 176 ILE A C 1
ATOM 1362 O O . ILE A 1 176 ? -2.564 -14.664 4.504 1.00 56.16 176 ILE A O 1
ATOM 1366 N N . CYS A 1 177 ? -2.092 -12.681 3.566 1.00 58.72 177 CYS A N 1
ATOM 1367 C CA . CYS A 1 177 ? -0.651 -12.900 3.460 1.00 58.72 177 CYS A CA 1
ATOM 1368 C C . CYS A 1 177 ? 0.011 -12.871 4.849 1.00 58.72 177 CYS A C 1
ATOM 1370 O O . CYS A 1 177 ? 0.641 -11.881 5.230 1.00 58.72 177 CYS A O 1
ATOM 1372 N N . PHE A 1 178 ? -0.160 -13.956 5.598 1.00 62.81 178 PHE A N 1
ATOM 1373 C CA . PHE A 1 178 ? 0.655 -14.261 6.755 1.00 62.81 178 PHE A CA 1
ATOM 1374 C C . PHE A 1 178 ? 2.005 -14.817 6.306 1.00 62.81 178 PHE A C 1
ATOM 1376 O O . PHE A 1 178 ? 2.119 -15.508 5.290 1.00 62.81 178 PHE A O 1
ATOM 1383 N N . VAL A 1 179 ? 3.046 -14.431 7.037 1.00 64.88 179 VAL A N 1
ATOM 1384 C CA . VAL A 1 179 ? 4.402 -14.950 6.874 1.00 64.88 179 VAL A CA 1
ATOM 1385 C C . VAL A 1 179 ? 4.861 -15.419 8.246 1.00 64.88 179 VAL A C 1
ATOM 1387 O O . VAL A 1 179 ? 4.829 -14.641 9.203 1.00 64.88 179 VAL A O 1
ATOM 1390 N N . GLY A 1 180 ? 5.299 -16.675 8.347 1.00 72.25 180 GLY A N 1
ATOM 1391 C CA . GLY A 1 180 ? 5.873 -17.205 9.581 1.00 72.25 180 GLY A CA 1
ATOM 1392 C C . GLY A 1 180 ? 7.023 -16.324 10.085 1.00 72.25 180 GLY A C 1
ATOM 1393 O O . GLY A 1 180 ? 7.972 -16.066 9.344 1.00 72.25 180 GLY A O 1
ATOM 1394 N N . ASP A 1 181 ? 6.936 -15.876 11.339 1.00 74.38 181 ASP A N 1
ATOM 1395 C CA . ASP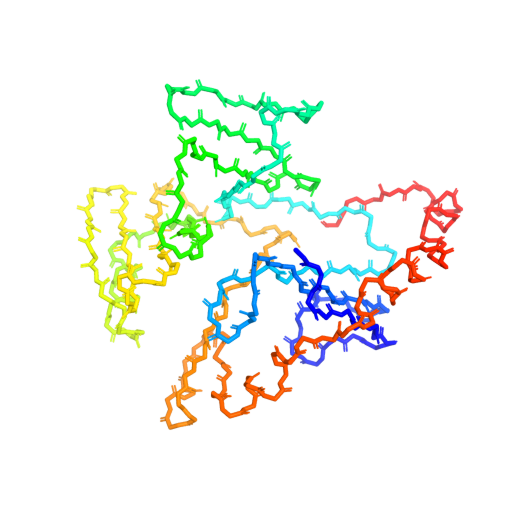 A 1 181 ? 7.839 -14.892 11.968 1.00 74.38 181 ASP A CA 1
ATOM 1396 C C . ASP A 1 181 ? 9.338 -15.187 11.741 1.00 74.38 181 ASP A C 1
ATOM 1398 O O . ASP A 1 181 ? 10.105 -14.302 11.372 1.00 74.38 181 ASP A O 1
ATOM 1402 N N . GLU A 1 182 ? 9.764 -16.448 11.858 1.00 72.62 182 GLU A N 1
ATOM 1403 C CA . GLU A 1 182 ? 11.162 -16.844 11.620 1.00 72.62 182 GLU A CA 1
ATOM 1404 C C . GLU A 1 182 ? 11.626 -16.612 10.172 1.00 72.62 182 GLU A C 1
ATOM 1406 O O . GLU A 1 182 ? 12.759 -16.183 9.949 1.00 72.62 182 GLU A O 1
ATOM 1411 N N . ALA A 1 183 ? 10.759 -16.875 9.189 1.00 75.88 183 ALA A N 1
ATOM 1412 C CA . ALA A 1 183 ? 11.052 -16.629 7.780 1.00 75.88 183 ALA A CA 1
ATOM 1413 C C . ALA A 1 183 ? 10.997 -15.129 7.465 1.00 75.88 183 ALA A C 1
ATOM 1415 O O . ALA A 1 183 ? 11.861 -14.625 6.748 1.00 75.88 183 ALA A O 1
ATOM 1416 N N . PHE A 1 184 ? 10.034 -14.405 8.049 1.00 79.19 184 PHE A N 1
ATOM 1417 C CA . PHE A 1 184 ? 9.947 -12.951 7.933 1.00 79.19 184 PHE A CA 1
ATOM 1418 C C . PHE A 1 184 ? 11.239 -12.281 8.414 1.00 79.19 184 PHE A C 1
ATOM 1420 O O . PHE A 1 184 ? 11.843 -11.547 7.642 1.00 79.19 184 PHE A O 1
ATOM 1427 N N . ARG A 1 185 ? 11.736 -12.622 9.612 1.00 79.75 185 ARG A N 1
ATOM 1428 C CA . ARG A 1 185 ? 12.982 -12.062 10.179 1.00 79.75 185 ARG A CA 1
ATOM 1429 C C . ARG A 1 185 ? 14.243 -12.335 9.356 1.00 79.75 185 ARG A C 1
ATOM 1431 O O . ARG A 1 185 ? 15.227 -11.610 9.474 1.00 79.75 185 ARG A O 1
ATOM 1438 N N . GLN A 1 186 ? 14.259 -13.402 8.559 1.00 80.06 186 GLN A N 1
ATOM 1439 C CA . GLN A 1 186 ? 15.368 -13.687 7.639 1.00 80.06 186 GLN A CA 1
ATOM 1440 C C . GLN A 1 186 ? 15.259 -12.864 6.348 1.00 80.06 186 GLN A C 1
ATOM 1442 O O . GLN A 1 186 ? 16.280 -12.459 5.797 1.00 80.06 186 GLN A O 1
ATOM 1447 N N . LEU A 1 187 ? 14.034 -12.602 5.883 1.00 80.88 187 LEU A N 1
ATOM 1448 C CA . LEU A 1 187 ? 13.733 -11.808 4.687 1.00 80.88 187 LEU A CA 1
ATOM 1449 C C . LEU A 1 187 ? 13.794 -10.288 4.937 1.00 80.88 187 LEU A C 1
ATOM 1451 O O . LEU A 1 187 ? 14.090 -9.536 4.016 1.00 80.88 187 LEU A O 1
ATOM 1455 N N . SER A 1 188 ? 13.534 -9.843 6.168 1.00 84.75 188 SER A N 1
ATOM 1456 C CA . SER A 1 188 ? 13.436 -8.440 6.610 1.00 84.75 188 SER A CA 1
ATOM 1457 C C . SER A 1 188 ? 14.783 -7.727 6.813 1.00 84.75 188 SER A C 1
ATOM 1459 O O . SER A 1 188 ? 14.823 -6.569 7.240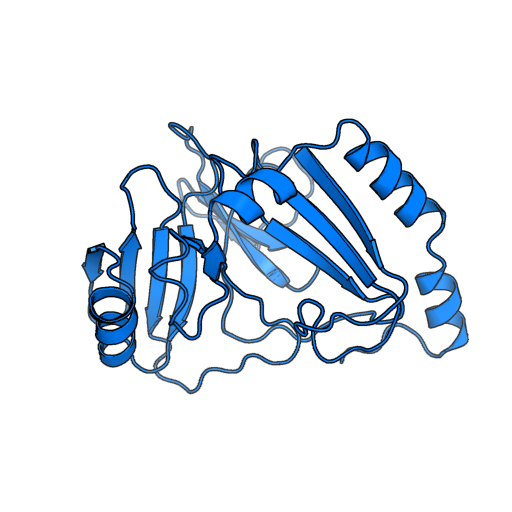 1.00 84.75 188 SER A O 1
ATOM 1461 N N . GLN A 1 189 ? 15.900 -8.416 6.563 1.00 90.19 189 GLN A N 1
ATOM 1462 C CA . GLN A 1 189 ? 17.238 -7.891 6.824 1.00 90.19 189 GLN A CA 1
ATOM 1463 C C . GLN A 1 189 ? 17.566 -6.724 5.885 1.00 90.19 189 GLN A C 1
ATOM 1465 O O . GLN A 1 189 ? 17.508 -6.852 4.664 1.00 90.19 189 GLN A O 1
ATOM 1470 N N . VAL A 1 190 ? 17.945 -5.584 6.470 1.00 89.31 190 VAL A N 1
ATOM 1471 C CA . VAL A 1 190 ? 18.285 -4.366 5.721 1.00 89.31 190 VAL A CA 1
ATOM 1472 C C . VAL A 1 190 ? 19.569 -4.584 4.916 1.00 89.31 190 VAL A C 1
ATOM 1474 O O . VAL A 1 190 ? 20.637 -4.819 5.486 1.00 89.31 190 VAL A O 1
ATOM 1477 N N . ASP A 1 191 ? 19.483 -4.443 3.596 1.00 91.81 191 ASP A N 1
ATOM 1478 C CA . ASP A 1 191 ? 20.633 -4.520 2.702 1.00 91.81 191 ASP A CA 1
ATOM 1479 C C . ASP A 1 191 ? 21.303 -3.147 2.544 1.00 91.81 191 ASP A C 1
ATOM 1481 O O . ASP A 1 191 ? 20.754 -2.205 1.972 1.00 91.81 191 ASP A O 1
ATOM 1485 N N . SER A 1 192 ? 22.557 -3.060 2.991 1.00 92.94 192 SER A N 1
ATOM 1486 C CA . SER A 1 192 ? 23.422 -1.884 2.816 1.00 92.94 192 SER A CA 1
ATOM 1487 C C . SER A 1 192 ? 23.633 -1.444 1.358 1.00 92.94 192 SER A C 1
ATOM 1489 O O . SER A 1 192 ? 24.071 -0.318 1.127 1.00 92.94 192 SER A O 1
ATOM 1491 N N . GLN A 1 193 ? 23.371 -2.318 0.380 1.00 94.56 193 GLN A N 1
ATOM 1492 C CA . GLN A 1 193 ? 23.478 -2.030 -1.051 1.00 94.56 193 GLN A CA 1
ATOM 1493 C C . GLN A 1 193 ? 22.135 -1.701 -1.713 1.00 94.56 193 GLN A C 1
ATOM 1495 O O . GLN A 1 193 ? 22.136 -1.369 -2.897 1.00 94.56 193 GLN A O 1
ATOM 1500 N N . ALA A 1 194 ? 21.010 -1.726 -0.990 1.00 93.62 194 ALA A N 1
ATOM 1501 C CA . ALA A 1 194 ? 19.674 -1.606 -1.579 1.00 93.62 194 ALA A CA 1
ATOM 1502 C C . ALA A 1 194 ? 19.482 -0.333 -2.428 1.00 93.62 194 ALA A C 1
ATOM 1504 O O . ALA A 1 194 ? 18.956 -0.408 -3.539 1.00 93.62 194 ALA A O 1
ATOM 1505 N N . ASP A 1 195 ? 19.967 0.821 -1.952 1.00 89.94 195 ASP A N 1
ATOM 1506 C CA . ASP A 1 195 ? 19.974 2.072 -2.723 1.00 89.94 195 ASP A CA 1
ATOM 1507 C C . ASP A 1 195 ? 20.824 1.952 -4.007 1.00 89.94 195 ASP A C 1
ATOM 1509 O O . ASP A 1 195 ? 20.370 2.339 -5.084 1.00 89.94 195 ASP A O 1
ATOM 1513 N N . ASN A 1 196 ? 22.027 1.366 -3.940 1.00 93.00 196 ASN A N 1
ATOM 1514 C CA . ASN A 1 196 ? 22.906 1.181 -5.106 1.00 93.00 196 ASN A CA 1
ATOM 1515 C C . ASN A 1 196 ? 22.297 0.226 -6.146 1.00 93.00 196 ASN A C 1
ATOM 1517 O O . ASN A 1 196 ? 22.398 0.474 -7.352 1.00 93.00 196 ASN A O 1
ATOM 1521 N N . LEU A 1 197 ? 21.660 -0.855 -5.686 1.00 94.62 197 LEU A N 1
ATOM 1522 C CA . LEU A 1 197 ? 20.968 -1.825 -6.532 1.00 94.62 197 LEU A CA 1
ATOM 1523 C C . LEU A 1 197 ? 19.778 -1.169 -7.241 1.00 94.62 197 LEU A C 1
ATOM 1525 O O . LEU A 1 197 ? 19.702 -1.234 -8.467 1.00 94.62 197 LEU A O 1
ATOM 1529 N N . LEU A 1 198 ? 18.927 -0.446 -6.504 1.00 93.25 198 LEU A N 1
ATOM 1530 C CA . LEU A 1 198 ? 17.790 0.288 -7.066 1.00 93.25 198 LEU A CA 1
ATOM 1531 C C . LEU A 1 198 ? 18.232 1.334 -8.102 1.00 93.25 198 LEU A C 1
ATOM 1533 O O . LEU A 1 198 ? 17.665 1.396 -9.191 1.00 93.25 198 LEU A O 1
ATOM 1537 N N . GLN A 1 199 ? 19.256 2.142 -7.804 1.00 91.38 199 GLN A N 1
ATOM 1538 C CA . GLN A 1 199 ? 19.770 3.132 -8.763 1.00 91.38 199 GLN A CA 1
ATOM 1539 C C . GLN A 1 199 ? 20.337 2.462 -10.025 1.00 91.38 199 GLN A C 1
ATOM 1541 O O . GLN A 1 199 ? 20.128 2.959 -11.132 1.00 91.38 199 GLN A O 1
ATOM 1546 N N . SER A 1 200 ? 20.996 1.308 -9.884 1.00 93.19 200 SER A N 1
ATOM 1547 C CA . SER A 1 200 ? 21.510 0.525 -11.018 1.00 93.19 200 SER A CA 1
ATOM 1548 C C . SER A 1 200 ? 20.384 -0.088 -11.862 1.00 93.19 200 SER A C 1
ATOM 1550 O O . SER A 1 200 ? 20.466 -0.092 -13.094 1.00 93.19 200 SER A O 1
ATOM 1552 N N . ALA A 1 201 ? 19.308 -0.562 -11.228 1.00 93.00 201 ALA A N 1
ATOM 1553 C CA . ALA A 1 201 ? 18.114 -1.058 -11.908 1.00 93.00 201 ALA A CA 1
ATOM 1554 C C . ALA A 1 201 ? 17.409 0.064 -12.689 1.00 93.00 201 ALA A C 1
ATOM 1556 O O . ALA A 1 201 ? 17.152 -0.094 -13.880 1.00 93.00 201 ALA A O 1
ATOM 1557 N N . ILE A 1 202 ? 17.198 1.232 -12.069 1.00 90.06 202 ILE A N 1
ATOM 1558 C CA . ILE A 1 202 ? 16.614 2.417 -12.724 1.00 90.06 202 ILE A CA 1
ATOM 1559 C C . ILE A 1 202 ? 17.475 2.870 -13.912 1.00 90.06 202 ILE A C 1
ATOM 1561 O O . ILE A 1 202 ? 16.949 3.105 -14.996 1.00 90.06 202 ILE A O 1
ATOM 1565 N N . ALA A 1 203 ? 18.798 2.956 -13.744 1.00 91.81 203 ALA A N 1
ATOM 1566 C CA . ALA A 1 203 ? 19.710 3.395 -14.805 1.00 91.81 203 ALA A CA 1
ATOM 1567 C C . ALA A 1 203 ? 19.834 2.402 -15.978 1.00 91.81 203 ALA A C 1
ATOM 1569 O O . ALA A 1 203 ? 20.274 2.787 -17.063 1.00 91.81 203 ALA A O 1
ATOM 1570 N N . SER A 1 204 ? 19.474 1.131 -15.769 1.00 91.19 204 SER A N 1
ATOM 1571 C CA . SER A 1 204 ? 19.472 0.091 -16.806 1.00 91.19 204 SER A CA 1
ATOM 1572 C C . SER A 1 204 ? 18.086 -0.205 -17.388 1.00 91.19 204 SER A C 1
ATOM 1574 O O . SER A 1 204 ? 18.001 -0.927 -18.387 1.00 91.19 204 SER A O 1
ATOM 1576 N N . ASP A 1 205 ? 17.012 0.365 -16.828 1.00 88.75 205 ASP A N 1
ATOM 1577 C CA . ASP A 1 205 ? 15.659 0.193 -17.349 1.00 88.75 205 ASP A CA 1
ATOM 1578 C C . ASP A 1 205 ? 15.493 0.891 -18.708 1.00 88.75 205 ASP A C 1
ATOM 1580 O O . ASP A 1 205 ? 15.827 2.059 -18.903 1.00 88.75 205 ASP A O 1
ATOM 1584 N N . LYS A 1 206 ? 14.938 0.147 -19.665 1.00 88.62 206 LYS A N 1
ATOM 1585 C CA . LYS A 1 206 ? 14.627 0.606 -21.025 1.00 88.62 206 LYS A CA 1
ATOM 1586 C C . LYS A 1 206 ? 13.132 0.589 -21.316 1.00 88.62 206 LYS A C 1
ATOM 1588 O O . LYS A 1 206 ? 12.736 0.657 -22.480 1.00 88.62 206 LYS A O 1
ATOM 1593 N N . SER A 1 207 ? 12.294 0.506 -20.284 1.00 85.69 207 SER A N 1
ATOM 1594 C CA . SER A 1 207 ? 10.839 0.471 -20.423 1.00 85.69 207 SER A CA 1
ATOM 1595 C C . SER A 1 207 ? 10.314 1.671 -21.216 1.00 85.69 207 SER A C 1
ATOM 1597 O O . SER A 1 207 ? 9.498 1.476 -22.110 1.00 85.69 207 SER A O 1
ATOM 1599 N N . ASP A 1 208 ? 10.845 2.883 -21.019 1.00 85.25 208 ASP A N 1
ATOM 1600 C CA . ASP A 1 208 ? 10.451 4.053 -21.822 1.00 85.25 208 ASP A CA 1
ATOM 1601 C C . ASP A 1 208 ? 10.850 3.934 -23.307 1.00 85.25 208 ASP A C 1
ATOM 1603 O O . ASP A 1 208 ? 10.041 4.248 -24.183 1.00 85.25 208 ASP A O 1
ATOM 1607 N N . GLU A 1 209 ? 12.041 3.409 -23.633 1.00 87.50 209 GLU A N 1
ATOM 1608 C CA . GLU A 1 209 ? 12.392 3.090 -25.030 1.00 87.50 209 GLU A CA 1
ATOM 1609 C C . GLU A 1 209 ? 11.437 2.050 -25.630 1.00 87.50 209 GLU A C 1
ATOM 1611 O O . GLU A 1 209 ? 11.105 2.119 -26.817 1.00 87.50 209 GLU A O 1
ATOM 1616 N N . TRP A 1 210 ? 11.035 1.061 -24.828 1.00 85.62 210 TRP A N 1
ATOM 1617 C CA . TRP A 1 210 ? 10.133 -0.003 -25.246 1.00 85.62 210 TRP A CA 1
ATOM 1618 C C . TRP A 1 210 ? 8.726 0.545 -25.502 1.00 85.62 210 TRP A C 1
ATOM 1620 O O . TRP A 1 210 ? 8.208 0.347 -26.599 1.00 85.62 210 TRP A O 1
ATOM 1630 N N . PHE A 1 211 ? 8.148 1.316 -24.576 1.00 85.88 211 PHE A N 1
ATOM 1631 C CA . PHE A 1 211 ? 6.842 1.957 -24.756 1.00 85.88 211 PHE A CA 1
ATOM 1632 C C . PHE A 1 211 ? 6.826 2.877 -25.979 1.00 85.88 211 PHE A C 1
ATOM 1634 O O . PHE A 1 211 ? 5.912 2.784 -26.797 1.00 85.88 211 PHE A O 1
ATOM 1641 N N . ASN A 1 212 ? 7.864 3.695 -26.177 1.00 86.38 212 ASN A N 1
ATOM 1642 C CA . ASN A 1 212 ? 7.974 4.576 -27.347 1.00 86.38 212 ASN A CA 1
ATOM 1643 C C . ASN A 1 212 ? 7.969 3.808 -28.685 1.00 86.38 212 ASN A C 1
ATOM 1645 O O . ASN A 1 212 ? 7.510 4.341 -29.693 1.00 86.38 212 ASN A O 1
ATOM 1649 N N . LYS A 1 213 ? 8.434 2.551 -28.703 1.00 87.25 213 LYS A N 1
ATOM 1650 C CA . LYS A 1 213 ? 8.397 1.660 -29.880 1.00 87.25 213 LYS A CA 1
ATOM 1651 C C . LYS A 1 213 ? 7.078 0.883 -30.030 1.00 87.25 213 LYS A C 1
ATOM 1653 O O . LYS A 1 213 ? 6.817 0.378 -31.117 1.00 87.25 213 LYS A O 1
ATOM 1658 N N . HIS A 1 214 ? 6.251 0.797 -28.983 1.00 82.56 214 HIS A N 1
ATOM 1659 C CA . HIS A 1 214 ? 5.053 -0.060 -28.920 1.00 82.56 214 HIS A CA 1
ATOM 1660 C C . HIS A 1 214 ? 3.740 0.708 -28.654 1.00 82.56 214 HIS A C 1
ATOM 1662 O O . HIS A 1 214 ? 2.768 0.128 -28.179 1.00 82.56 214 HIS A O 1
ATOM 1668 N N . GLY A 1 215 ? 3.682 2.002 -28.992 1.00 79.94 215 GLY A N 1
ATOM 1669 C CA . GLY A 1 215 ? 2.446 2.800 -28.929 1.00 79.94 215 GLY A CA 1
ATOM 1670 C C . GLY A 1 215 ? 2.208 3.560 -27.618 1.00 79.94 215 GLY A C 1
ATOM 1671 O O . GLY A 1 215 ? 1.119 4.089 -27.417 1.00 79.94 215 GLY A O 1
ATOM 1672 N N . GLY A 1 216 ? 3.222 3.665 -26.757 1.00 77.94 216 GLY A N 1
ATOM 1673 C CA . GLY A 1 216 ? 3.177 4.406 -25.495 1.00 77.94 216 GLY A CA 1
ATOM 1674 C C . GLY A 1 216 ? 2.793 3.553 -24.283 1.00 77.94 216 GLY A C 1
ATOM 1675 O O . GLY A 1 216 ? 2.632 2.337 -24.369 1.00 77.94 216 GLY A O 1
ATOM 1676 N N . LYS A 1 217 ? 2.678 4.204 -23.120 1.00 75.75 217 LYS A N 1
ATOM 1677 C CA . LYS A 1 217 ? 2.209 3.567 -21.882 1.00 75.75 217 LYS A CA 1
ATOM 1678 C C . LYS A 1 217 ? 0.695 3.388 -21.961 1.00 75.75 217 LYS A C 1
ATOM 1680 O O . LYS A 1 217 ? -0.041 4.370 -21.929 1.00 75.75 217 LYS A O 1
ATOM 1685 N N . THR A 1 218 ? 0.241 2.145 -22.063 1.00 62.91 218 THR A N 1
ATOM 1686 C CA . THR A 1 218 ? -1.174 1.784 -21.936 1.00 62.91 218 THR A CA 1
ATOM 1687 C C . THR A 1 218 ? -1.491 1.405 -20.492 1.00 62.91 218 THR A C 1
ATOM 1689 O O . THR A 1 218 ? -0.714 0.706 -19.838 1.00 62.91 218 THR A O 1
ATOM 1692 N N . THR A 1 219 ? -2.630 1.878 -19.988 1.00 59.81 219 THR A N 1
ATOM 1693 C CA . THR A 1 219 ? -3.188 1.425 -18.708 1.00 59.81 219 THR A CA 1
ATOM 1694 C C . THR A 1 219 ? -3.706 -0.003 -18.866 1.00 59.81 219 THR A C 1
ATOM 1696 O O . THR A 1 219 ? -4.365 -0.303 -19.866 1.00 59.81 219 THR A O 1
ATOM 1699 N N . LYS A 1 220 ? -3.408 -0.868 -17.895 1.00 56.00 220 LYS A N 1
ATOM 1700 C CA . LYS A 1 220 ? -4.022 -2.195 -17.751 1.00 56.00 220 LYS A CA 1
ATOM 1701 C C . LYS A 1 220 ? -4.945 -2.244 -16.543 1.00 56.00 220 LYS A C 1
ATOM 1703 O O . LYS A 1 220 ? -4.735 -1.421 -15.626 1.00 56.00 220 LYS A O 1
#

Radius of gyration: 18.48 Å; chains: 1; bounding box: 45×45×50 Å

Organism: NCBI:txid31246

InterPro domains:
  IPR029068 Glyoxalase/Bleomycin resistance protein/Dihydroxybiphenyl dioxygenase [G3DSA:3.10.180.10] (1-96)
  IPR029068 Glyoxalase/Bleomycin resistance protein/Dihydroxybiphenyl dioxygenase [G3DSA:3.10.180.10] (97-172)
  IPR029068 Glyoxalase/Bleomycin resistance protein/Dihydroxybiphenyl dioxygenase [SSF54593] (103-172)
  IPR043193 Glyoxalase domain-containing protein 4 [PTHR46466] (2-170)
  IPR043194 Glyoxalase domain-containing protein 4, C-terminal [PF21701] (110-171)